Protein AF-A0A3L7XJ18-F1 (afdb_monomer_lite)

Foldseek 3Di:
DDPVVVPDDDAWEKAAEFEAEPVRFTKWFDWPPDAFIHGQIDTADDVGDNQRRHQVSCCQAWNDRFGFAAWQEWEWEAQDDPRHTHIYTYGYRDYCYPVNVVRTDGPVNTTVDMDGHHLVVNLVRHDVQRSLGVVSSSVQPPPRDHFYYYSSATDLDQPRPDCDPVNVVVQVVLQDDDQDVVVSVVVVLVVLVVPPVQQQWKKKWFAALVRHIDIDIFGFDDADLQFTKTKDFLQAPRNNRCVNPQWIKIWGARPPPFRKIKMFTAGKDFDPVVVFQVVLVPDDQLVQLLVVLDPHHDDDPDPVRSVVSSVVSCVVAPDPRHDHDDPRIGMMGGGGQKMWMWGDDSVRQIWIKMWGDDPPHIDIDTDTD

Radius of gyration: 28.59 Å; chains: 1; bounding box: 76×56×73 Å

Sequence (369 aa):
MNDSLARLPRKVVSGAMLLLDEAGRLLILKPTYKDGWEIPGGLAEAGESPWQAAHREVLEEIGLDREAGALLSVEWRPPMENVGDGVHFIFDGGLVTAAHAAAMRLQASEIAEARFLPPEEACALLPDRLAARVRPALAVRPHGPPVYLEAGHTRGGPGYVGSSEAEQAHLDALVTPHADPFAHFDAWYAEAAVVDPQAQAVNLATADARGRPSSRMVLVRNWSPAGFEIYSDTESRKGTDIAANPLGALCWHWKAPLQRQVRVEGRIERLPEALADAYWQARPRAQLIGRVTSHQSQPANSREALLRALAADEALYPGPNRPPRPARWGGYLVIPERFEFWVHDDDRFHRRLEYTQTGERWTTRVLQP

pLDDT: mean 90.68, std 10.47, range [39.16, 98.88]

Secondary structure (DSSP, 8-state):
--TTGGGSPP-EEEEEEEEEETT-PEEEEEESSSSS-B-SEEEPPTT--HHHHHHHHHHHHH-------SEEEEEEEEEETTTEEEEEEEEEEEEE-HHHHHH----TTTEEEEEEE-HHHHHHHS-HHHHHHHHHHHHTTTTSPPEEEETTEESSSTT-S---HHHHHHHHHHTSPPSSHHHHHHHHHHHHHHH-TTTTEEEEEEE-TT--EEEEEEEEEEEETTEEEEEEETTSHHHHHHHH--EEEEEEEE-TTT-EEEEEEEEEEEPPHHHHHHHHHHS-HHHHHHHHH--TTS--S-HHHHHHHHHHHHHHS-TT--PPPPTTEEEEEEEEEEEEEEE--TTS--EEEEEEEETTEEEEEE---

Structure (mmCIF, N/CA/C/O backbone):
data_AF-A0A3L7XJ18-F1
#
_entry.id   AF-A0A3L7XJ18-F1
#
loop_
_atom_site.group_PDB
_atom_site.id
_atom_site.type_symbol
_atom_site.label_atom_id
_atom_site.label_alt_id
_atom_site.label_comp_id
_atom_site.label_asym_id
_atom_site.label_entity_id
_atom_site.label_seq_id
_atom_site.pdbx_PDB_ins_code
_atom_site.Cartn_x
_atom_site.Cartn_y
_atom_site.Cartn_z
_atom_site.occupancy
_atom_site.B_iso_or_equiv
_atom_site.auth_seq_id
_atom_site.auth_comp_id
_atom_site.auth_asym_id
_atom_site.auth_atom_id
_atom_site.pdbx_PDB_model_num
ATOM 1 N N . MET A 1 1 ? 19.645 36.792 -22.218 1.00 51.28 1 MET A N 1
ATOM 2 C CA . MET A 1 1 ? 19.481 35.331 -22.052 1.00 51.28 1 MET A CA 1
ATOM 3 C C . MET A 1 1 ? 20.512 34.903 -21.014 1.00 51.28 1 MET A C 1
ATOM 5 O O . MET A 1 1 ? 21.660 35.294 -21.159 1.00 51.28 1 MET A O 1
ATOM 9 N N . ASN A 1 2 ? 20.085 34.297 -19.903 1.00 50.25 2 ASN A N 1
ATOM 10 C CA . ASN A 1 2 ? 20.867 34.206 -18.661 1.00 50.25 2 ASN A CA 1
ATOM 11 C C . ASN A 1 2 ? 22.158 33.376 -18.807 1.00 50.25 2 ASN A C 1
ATOM 13 O O . ASN A 1 2 ? 22.099 32.155 -18.928 1.00 50.25 2 ASN A O 1
ATOM 17 N N . ASP A 1 3 ? 23.311 34.038 -18.683 1.00 59.09 3 ASP A N 1
ATOM 18 C CA . ASP A 1 3 ? 24.666 33.454 -18.649 1.00 59.09 3 ASP A CA 1
ATOM 19 C C . ASP A 1 3 ? 24.858 32.435 -17.492 1.00 59.09 3 ASP A C 1
ATOM 21 O O . ASP A 1 3 ? 25.793 31.637 -17.468 1.00 59.09 3 ASP A O 1
ATOM 25 N N . SER A 1 4 ? 23.918 32.400 -16.536 1.00 69.44 4 SER A N 1
ATOM 26 C CA . SER A 1 4 ? 23.882 31.443 -15.424 1.00 69.44 4 SER A CA 1
ATOM 27 C C . SER A 1 4 ? 23.485 30.017 -15.826 1.00 69.44 4 SER A C 1
ATOM 29 O O . SER A 1 4 ? 23.917 29.074 -15.167 1.00 69.44 4 SER A O 1
ATOM 31 N N . LEU A 1 5 ? 22.721 29.824 -16.911 1.00 71.31 5 LEU A N 1
ATOM 32 C CA . LEU A 1 5 ? 22.304 28.485 -17.363 1.00 71.31 5 LEU A CA 1
ATOM 33 C C . LEU A 1 5 ? 23.447 27.705 -18.025 1.00 71.31 5 LEU A C 1
ATOM 35 O O . LEU A 1 5 ? 23.476 26.479 -17.959 1.00 71.31 5 LEU A O 1
ATOM 39 N N . ALA A 1 6 ? 24.417 28.403 -18.622 1.00 72.06 6 ALA A N 1
ATOM 40 C CA . ALA A 1 6 ? 25.590 27.781 -19.235 1.00 72.06 6 ALA A CA 1
ATOM 41 C C . ALA A 1 6 ? 26.527 27.122 -18.205 1.00 72.06 6 ALA A C 1
ATOM 43 O O . ALA A 1 6 ? 27.306 26.245 -18.565 1.00 72.06 6 ALA A O 1
ATOM 44 N N . ARG A 1 7 ? 26.433 27.523 -16.928 1.00 78.19 7 ARG A N 1
ATOM 45 C CA . ARG A 1 7 ? 27.255 27.008 -15.821 1.00 78.19 7 ARG A CA 1
ATOM 46 C C . ARG A 1 7 ? 26.623 25.832 -15.080 1.00 78.19 7 ARG A C 1
ATOM 48 O O . ARG A 1 7 ? 27.248 25.289 -14.172 1.00 78.19 7 ARG A O 1
ATOM 55 N N . LEU A 1 8 ? 25.389 25.458 -15.421 1.00 81.75 8 LEU A N 1
ATOM 56 C CA . LEU A 1 8 ? 24.738 24.317 -14.791 1.00 81.75 8 LEU A CA 1
ATOM 57 C C . LEU A 1 8 ? 25.415 23.010 -15.226 1.00 81.75 8 LEU A C 1
ATOM 59 O O . LEU A 1 8 ? 25.778 22.867 -16.398 1.00 81.75 8 LEU A O 1
ATOM 63 N N . PRO A 1 9 ? 25.577 22.043 -14.307 1.00 78.75 9 PRO A N 1
ATOM 64 C CA . PRO A 1 9 ? 26.171 20.758 -14.637 1.00 78.75 9 PRO A CA 1
ATOM 65 C C . PRO A 1 9 ? 25.305 20.032 -15.670 1.00 78.75 9 PRO A C 1
ATOM 67 O O . PRO A 1 9 ? 24.122 19.782 -15.440 1.00 78.75 9 PRO A O 1
ATOM 70 N N . ARG A 1 10 ? 25.907 19.673 -16.806 1.00 85.62 10 ARG A N 1
ATOM 71 C CA . ARG A 1 10 ? 25.281 18.822 -17.823 1.00 85.62 10 ARG A CA 1
ATOM 72 C C . ARG A 1 10 ? 25.626 17.368 -17.541 1.00 85.62 10 ARG A C 1
ATOM 74 O O . ARG A 1 10 ? 26.754 17.073 -17.155 1.00 85.62 10 ARG A O 1
ATOM 81 N N . LYS A 1 11 ? 24.650 16.484 -17.723 1.00 90.31 11 LYS A N 1
ATOM 82 C CA . LYS A 1 11 ? 24.806 15.038 -17.557 1.00 90.31 11 LYS A CA 1
ATOM 83 C C . LYS A 1 11 ? 24.707 14.372 -18.914 1.00 90.31 11 LYS A C 1
ATOM 85 O O . LYS A 1 11 ? 23.898 14.796 -19.738 1.00 90.31 11 LYS A O 1
ATOM 90 N N . VAL A 1 12 ? 25.504 13.332 -19.125 1.00 92.44 12 VAL A N 1
ATOM 91 C CA . VAL A 1 12 ? 25.297 12.428 -20.257 1.00 92.44 12 VAL A CA 1
ATOM 92 C C . VAL A 1 12 ? 23.993 11.677 -20.016 1.00 92.44 12 VAL A C 1
ATOM 94 O O . VAL A 1 12 ? 23.779 11.164 -18.921 1.00 92.44 12 VAL A O 1
ATOM 97 N N . VAL A 1 13 ? 23.115 11.618 -21.010 1.00 95.94 13 VAL A N 1
ATOM 98 C CA . VAL A 1 13 ? 21.838 10.905 -20.907 1.00 95.94 13 VAL A CA 1
ATOM 99 C C . VAL A 1 13 ? 21.797 9.807 -21.957 1.00 95.94 13 VAL A C 1
ATOM 101 O O . VAL A 1 13 ? 22.310 9.998 -23.054 1.00 95.94 13 VAL A O 1
ATOM 104 N N . SER A 1 14 ? 21.229 8.649 -21.624 1.00 97.25 14 SER A N 1
ATOM 105 C CA . SER A 1 14 ? 21.045 7.551 -22.580 1.00 97.25 14 SER A CA 1
ATOM 106 C C . SER A 1 14 ? 19.684 6.889 -22.419 1.00 97.25 14 SER A C 1
ATOM 108 O O . SER A 1 14 ? 19.124 6.880 -21.319 1.00 97.25 14 SER A O 1
ATOM 110 N N . GLY A 1 15 ? 19.198 6.279 -23.494 1.00 98.19 15 GLY A N 1
ATOM 111 C CA . GLY A 1 15 ? 17.981 5.478 -23.515 1.00 98.19 15 GLY A CA 1
ATOM 112 C C . GLY A 1 15 ? 18.220 4.135 -24.188 1.00 98.19 15 GLY A C 1
ATOM 113 O O . GLY A 1 15 ? 18.873 4.075 -25.222 1.00 98.19 15 GLY A O 1
ATOM 114 N N . ALA A 1 16 ? 17.697 3.065 -23.598 1.00 98.44 16 ALA A N 1
ATOM 115 C CA . ALA A 1 16 ? 17.779 1.717 -24.148 1.00 98.44 16 ALA A CA 1
ATOM 116 C C . ALA A 1 16 ? 16.482 0.938 -23.920 1.00 98.44 16 ALA A C 1
ATOM 118 O O . ALA A 1 16 ? 15.675 1.312 -23.062 1.00 98.44 16 ALA A O 1
ATOM 119 N N . MET A 1 17 ? 16.292 -0.159 -24.654 1.00 98.44 17 MET A N 1
ATOM 120 C CA . MET A 1 17 ? 15.117 -1.021 -24.522 1.00 98.44 17 MET A CA 1
ATOM 121 C C . MET A 1 17 ? 15.474 -2.470 -24.202 1.00 98.44 17 MET A C 1
ATOM 123 O O . MET A 1 17 ? 16.381 -3.053 -24.791 1.00 98.44 17 MET A O 1
ATOM 127 N N . LEU A 1 18 ? 14.687 -3.091 -23.319 1.00 98.44 18 LEU A N 1
ATOM 128 C CA . LEU A 1 18 ? 14.674 -4.548 -23.178 1.00 98.44 18 LEU A CA 1
ATOM 129 C C . LEU A 1 18 ? 13.639 -5.141 -24.130 1.00 98.44 18 LEU A C 1
ATOM 131 O O . LEU A 1 18 ? 12.432 -4.995 -23.927 1.00 98.44 18 LEU A O 1
ATOM 135 N N . LEU A 1 19 ? 14.130 -5.831 -25.153 1.00 98.06 19 LEU A N 1
ATOM 136 C CA . LEU A 1 19 ? 13.336 -6.540 -26.149 1.00 98.06 19 LEU A CA 1
ATOM 137 C C . LEU A 1 19 ? 13.443 -8.039 -25.877 1.00 98.06 19 LEU A C 1
ATOM 139 O O . LEU A 1 19 ? 14.545 -8.587 -25.841 1.00 98.06 19 LEU A O 1
ATOM 143 N N . LEU A 1 20 ? 12.304 -8.692 -25.654 1.00 97.62 20 LEU A N 1
ATOM 144 C CA . LEU A 1 20 ? 12.252 -10.125 -25.372 1.00 97.62 20 LEU A CA 1
ATOM 145 C C . LEU A 1 20 ? 11.491 -10.844 -26.474 1.00 97.62 20 LEU A C 1
ATOM 147 O O . LEU A 1 20 ? 10.507 -10.309 -26.975 1.00 97.62 20 LEU A O 1
ATOM 151 N N . ASP A 1 21 ? 11.913 -12.047 -26.840 1.00 97.44 21 ASP A N 1
ATOM 152 C CA . ASP A 1 21 ? 11.141 -12.882 -27.759 1.00 97.44 21 ASP A CA 1
ATOM 153 C C . ASP A 1 21 ? 10.023 -13.671 -27.054 1.00 97.44 21 ASP A C 1
ATOM 155 O O . ASP A 1 21 ? 9.832 -13.594 -25.838 1.00 97.44 21 ASP A O 1
ATOM 159 N N . GLU A 1 22 ? 9.278 -14.460 -27.829 1.00 95.62 22 GLU A N 1
ATOM 160 C CA . GLU A 1 22 ? 8.179 -15.317 -27.350 1.00 95.62 22 GLU A CA 1
ATOM 161 C C . GLU A 1 22 ? 8.617 -16.392 -26.345 1.00 95.62 22 GLU A C 1
ATOM 163 O O . GLU A 1 22 ? 7.785 -16.900 -25.595 1.00 95.62 22 GLU A O 1
ATOM 168 N N . ALA A 1 23 ? 9.914 -16.704 -26.277 1.00 96.12 23 ALA A N 1
ATOM 169 C CA . ALA A 1 23 ? 10.490 -17.616 -25.294 1.00 96.12 23 ALA A CA 1
ATOM 170 C C . ALA A 1 23 ? 11.037 -16.889 -24.048 1.00 96.12 23 ALA A C 1
ATOM 172 O O . ALA A 1 23 ? 11.628 -17.530 -23.179 1.00 96.12 23 ALA A O 1
ATOM 173 N N . GLY A 1 24 ? 10.861 -15.567 -23.945 1.00 95.44 24 GLY A N 1
ATOM 174 C CA . GLY A 1 24 ? 11.379 -14.764 -22.837 1.00 95.44 24 GLY A CA 1
ATOM 175 C C . GLY A 1 24 ? 12.898 -14.568 -22.875 1.00 95.44 24 GLY A C 1
ATOM 176 O O . GLY A 1 24 ? 13.502 -14.255 -21.848 1.00 95.44 24 GLY A O 1
ATOM 177 N N . ARG A 1 25 ? 13.533 -14.759 -24.034 1.00 98.38 25 ARG A N 1
ATOM 178 C CA . ARG A 1 25 ? 14.967 -14.520 -24.222 1.00 98.38 25 ARG A CA 1
ATOM 179 C C . ARG A 1 25 ? 15.208 -13.043 -24.514 1.00 98.38 25 ARG A C 1
ATOM 181 O O . ARG A 1 25 ? 14.482 -12.455 -25.309 1.00 98.38 25 ARG A O 1
ATOM 188 N N . LEU A 1 26 ? 16.221 -12.454 -23.885 1.00 98.50 26 LEU A N 1
ATOM 189 C CA . LEU A 1 26 ? 16.622 -11.061 -24.070 1.00 98.50 26 LEU A CA 1
ATOM 190 C C . LEU A 1 26 ? 17.441 -10.905 -25.356 1.00 98.50 26 LEU A C 1
ATOM 192 O O . LEU A 1 26 ? 18.372 -11.677 -25.598 1.00 98.50 26 LEU A O 1
ATOM 196 N N . LEU A 1 27 ? 17.111 -9.882 -26.143 1.00 98.56 27 LEU A N 1
ATOM 197 C CA . LEU A 1 27 ? 17.921 -9.427 -27.264 1.00 98.56 27 LEU A CA 1
ATOM 198 C C . LEU A 1 27 ? 19.169 -8.689 -26.765 1.00 98.56 27 LEU A C 1
ATOM 200 O O . LEU A 1 27 ? 19.058 -7.683 -26.064 1.00 98.56 27 LEU A O 1
ATOM 204 N N . ILE A 1 28 ? 20.338 -9.157 -27.188 1.00 98.50 28 ILE A N 1
ATOM 205 C CA . ILE A 1 28 ? 21.613 -8.454 -27.042 1.00 98.50 28 ILE A CA 1
ATOM 206 C C . ILE A 1 28 ? 22.293 -8.288 -28.402 1.00 98.50 28 ILE A C 1
ATOM 208 O O . ILE A 1 28 ? 22.147 -9.132 -29.293 1.00 98.50 28 ILE A O 1
ATOM 212 N N . LEU A 1 29 ? 23.045 -7.203 -28.548 1.00 98.25 29 LEU A N 1
ATOM 213 C CA . LEU A 1 29 ? 23.746 -6.813 -29.766 1.00 98.25 29 LEU A CA 1
ATOM 214 C C . LEU A 1 29 ? 25.257 -6.846 -29.548 1.00 98.25 29 LEU A C 1
ATOM 216 O O . LEU A 1 29 ? 25.739 -6.568 -28.451 1.00 98.25 29 LEU A O 1
ATOM 220 N N . LYS A 1 30 ? 26.011 -7.180 -30.593 1.00 97.38 30 LYS A N 1
ATOM 221 C CA . LYS A 1 30 ? 27.471 -7.106 -30.603 1.00 97.38 30 LYS A CA 1
ATOM 222 C C . LYS A 1 30 ? 27.914 -5.929 -31.472 1.00 97.38 30 LYS A C 1
ATOM 224 O O . LYS A 1 30 ? 27.833 -6.047 -32.699 1.00 97.38 30 LYS A O 1
ATOM 229 N N . PRO A 1 31 ? 28.394 -4.830 -30.874 1.00 94.94 31 PRO A N 1
ATOM 230 C CA . PRO A 1 31 ? 28.906 -3.694 -31.625 1.00 94.94 31 PRO A CA 1
ATOM 231 C C . PRO A 1 31 ? 30.157 -4.050 -32.439 1.00 94.94 31 PRO A C 1
ATOM 233 O O . PRO A 1 31 ? 30.916 -4.954 -32.085 1.00 94.94 31 PRO A O 1
ATOM 236 N N . THR A 1 32 ? 30.404 -3.317 -33.521 1.00 93.25 32 THR A N 1
ATOM 237 C CA . THR A 1 32 ? 31.587 -3.474 -34.387 1.00 93.25 32 THR A CA 1
ATOM 238 C C . THR A 1 32 ? 32.819 -2.739 -33.857 1.00 93.25 32 THR A C 1
ATOM 240 O O . THR A 1 32 ? 33.942 -3.074 -34.230 1.00 93.25 32 THR A O 1
ATOM 243 N N . TYR A 1 33 ? 32.624 -1.734 -33.001 1.00 86.06 33 TYR A N 1
ATOM 244 C CA . TYR A 1 33 ? 33.647 -0.753 -32.622 1.00 86.06 33 TYR A CA 1
ATOM 245 C C . TYR A 1 33 ? 34.216 -0.935 -31.208 1.00 86.06 33 TYR A C 1
ATOM 247 O O . TYR A 1 33 ? 35.139 -0.215 -30.823 1.00 86.06 33 TYR A O 1
ATOM 255 N N . LYS A 1 34 ? 33.679 -1.867 -30.417 1.00 85.25 34 LYS A N 1
ATOM 256 C CA . LYS A 1 34 ? 34.197 -2.188 -29.083 1.00 85.25 34 LYS A CA 1
ATOM 257 C C . LYS A 1 34 ? 34.019 -3.658 -28.749 1.00 85.25 34 LYS A C 1
ATOM 259 O O . LYS A 1 34 ? 33.142 -4.330 -29.283 1.00 85.25 34 LYS A O 1
ATOM 264 N N . ASP A 1 35 ? 34.833 -4.121 -27.811 1.00 81.81 35 ASP A N 1
ATOM 265 C CA . ASP A 1 35 ? 34.663 -5.436 -27.215 1.00 81.81 35 ASP A CA 1
ATOM 266 C C . ASP A 1 35 ? 33.497 -5.422 -26.216 1.00 81.81 35 ASP A C 1
ATOM 268 O O . ASP A 1 35 ? 33.351 -4.495 -25.415 1.00 81.81 35 ASP A O 1
ATOM 272 N N . GLY A 1 36 ? 32.675 -6.471 -26.254 1.00 89.50 36 GLY A N 1
ATOM 273 C CA . GLY A 1 36 ? 31.526 -6.656 -25.366 1.00 89.50 36 GLY A CA 1
ATOM 274 C C . GLY A 1 36 ? 30.189 -6.722 -26.101 1.00 89.50 36 GLY A C 1
ATOM 275 O O . GLY A 1 36 ? 30.118 -6.557 -27.317 1.00 89.50 36 GLY A O 1
ATOM 276 N N . TRP A 1 37 ? 29.135 -7.012 -25.343 1.00 97.44 37 TRP A N 1
ATOM 277 C CA . TRP A 1 37 ? 27.752 -7.022 -25.818 1.00 97.44 37 TRP A CA 1
ATOM 278 C C . TRP A 1 37 ? 26.963 -5.862 -25.215 1.00 97.44 37 TRP A C 1
ATOM 280 O O . TRP A 1 37 ? 27.292 -5.365 -24.139 1.00 97.44 37 TRP A O 1
ATOM 290 N N . GLU A 1 38 ? 25.891 -5.462 -25.883 1.00 97.19 38 GLU A N 1
ATOM 291 C CA . GLU A 1 38 ? 24.986 -4.402 -25.449 1.00 97.19 38 GLU A CA 1
ATOM 292 C C . GLU A 1 38 ? 23.526 -4.824 -25.553 1.00 97.19 38 GLU A C 1
ATOM 294 O O . GLU A 1 38 ? 23.199 -5.881 -26.089 1.00 97.19 38 GLU A O 1
ATOM 299 N N . ILE A 1 39 ? 22.646 -3.985 -25.020 1.00 98.19 39 ILE A N 1
ATOM 300 C CA . ILE A 1 39 ? 21.221 -4.002 -25.350 1.00 98.19 39 ILE A CA 1
ATOM 301 C C . ILE A 1 39 ? 20.947 -2.874 -26.351 1.00 98.19 39 ILE A C 1
ATOM 303 O O . ILE A 1 39 ? 21.689 -1.892 -26.318 1.00 98.19 39 ILE A O 1
ATOM 307 N N . PRO A 1 40 ? 19.895 -2.974 -27.180 1.00 98.06 40 PRO A N 1
ATOM 308 C CA . PRO A 1 40 ? 19.559 -1.915 -28.124 1.00 98.06 40 PRO A CA 1
ATOM 309 C C . PRO A 1 40 ? 19.341 -0.563 -27.432 1.00 98.06 40 PRO A C 1
ATOM 311 O O . PRO A 1 40 ? 18.534 -0.474 -26.492 1.00 98.06 40 PRO A O 1
ATOM 314 N N . GLY A 1 41 ? 20.057 0.474 -27.865 1.00 97.25 41 GLY A N 1
ATOM 315 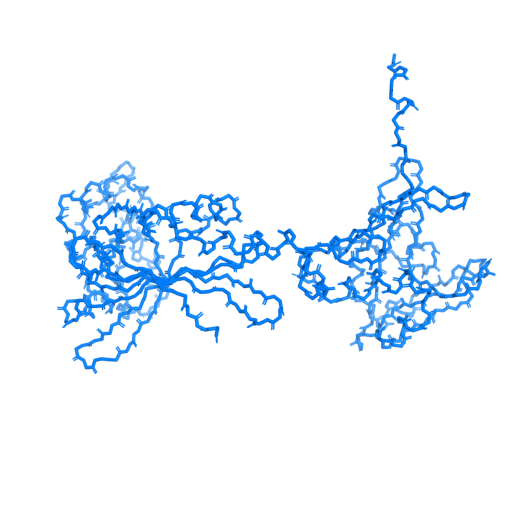C CA . GLY A 1 41 ? 20.037 1.785 -27.219 1.00 97.25 41 GLY A CA 1
ATOM 316 C C . GLY A 1 41 ? 21.356 2.552 -27.256 1.00 97.25 41 GLY A C 1
ATOM 317 O O . GLY A 1 41 ? 22.428 1.999 -27.462 1.00 97.25 41 GLY A O 1
ATOM 318 N N . GLY A 1 42 ? 21.283 3.839 -26.921 1.00 95.62 42 GLY A N 1
ATOM 319 C CA . GLY A 1 42 ? 22.411 4.751 -27.073 1.00 95.62 42 GLY A CA 1
ATOM 320 C C . GLY A 1 42 ? 22.237 6.087 -26.358 1.00 95.62 42 GLY A C 1
ATOM 321 O O . GLY A 1 42 ? 21.343 6.281 -25.523 1.00 95.62 42 GLY A O 1
ATOM 322 N N . LEU A 1 43 ? 23.179 6.996 -26.613 1.00 95.69 43 LEU A N 1
ATOM 323 C CA . LEU A 1 43 ? 23.204 8.322 -25.997 1.00 95.69 43 LEU A CA 1
ATOM 324 C C . LEU A 1 43 ? 22.134 9.221 -26.618 1.00 95.69 43 LEU A C 1
ATOM 326 O O . LEU A 1 43 ? 21.910 9.193 -27.821 1.00 95.69 43 LEU A O 1
ATOM 330 N N . ALA A 1 44 ? 21.515 10.057 -25.788 1.00 96.75 44 ALA A N 1
ATOM 331 C CA . ALA A 1 44 ? 20.599 11.075 -26.270 1.00 96.75 44 ALA A CA 1
ATOM 332 C C . ALA A 1 44 ? 21.367 12.220 -26.943 1.00 96.75 44 ALA A C 1
ATOM 334 O O . ALA A 1 44 ? 22.351 12.738 -26.398 1.00 96.75 44 ALA A O 1
ATOM 335 N N . GLU A 1 45 ? 20.883 12.642 -28.106 1.00 95.50 45 GLU A N 1
ATOM 336 C CA . GLU A 1 45 ? 21.386 13.803 -28.827 1.00 95.50 45 GLU A CA 1
ATOM 337 C C . GLU A 1 45 ? 20.929 15.135 -28.201 1.00 95.50 45 GLU A C 1
ATOM 339 O O . GLU A 1 45 ? 20.127 15.208 -27.264 1.00 95.50 45 GLU A O 1
ATOM 344 N N . ALA A 1 46 ? 21.457 16.248 -28.714 1.00 92.00 46 ALA A N 1
ATOM 345 C CA . ALA A 1 46 ? 21.110 17.573 -28.218 1.00 92.00 46 ALA A CA 1
ATOM 346 C C . ALA A 1 46 ? 19.616 17.885 -28.436 1.00 92.00 46 ALA A C 1
ATOM 348 O O . ALA A 1 46 ? 19.157 18.034 -29.564 1.00 92.00 46 ALA A O 1
ATOM 349 N N . GLY A 1 47 ? 18.875 18.058 -27.337 1.00 92.31 47 GLY A N 1
ATOM 350 C CA . GLY A 1 47 ? 17.430 18.314 -27.370 1.00 92.31 47 GLY A CA 1
ATOM 351 C C . GLY A 1 47 ? 16.576 17.047 -27.449 1.00 92.31 47 GLY A C 1
ATOM 352 O O . GLY A 1 47 ? 15.351 17.153 -27.448 1.00 92.31 47 GLY A O 1
ATOM 353 N N . GLU A 1 48 ? 17.204 15.873 -27.468 1.00 96.44 48 GLU A N 1
ATOM 354 C CA . GLU A 1 48 ? 16.534 14.580 -27.472 1.00 96.44 48 GLU A CA 1
ATOM 355 C C . GLU A 1 48 ? 16.278 14.091 -26.037 1.00 96.44 48 GLU A C 1
ATOM 357 O O . GLU A 1 48 ? 17.127 14.204 -25.148 1.00 96.44 48 GLU A O 1
ATOM 362 N N . SER A 1 49 ? 15.088 13.546 -25.783 1.00 97.50 49 SER A N 1
ATOM 363 C CA . SER A 1 49 ? 14.796 12.858 -24.522 1.00 97.50 49 SER A CA 1
ATOM 364 C C . SER A 1 49 ? 15.359 11.428 -24.530 1.00 97.50 49 SER A C 1
ATOM 366 O O . SER A 1 49 ? 15.449 10.811 -25.588 1.00 97.50 49 SER A O 1
ATOM 368 N N . PRO A 1 50 ? 15.652 10.820 -23.366 1.00 97.75 50 PRO A N 1
ATOM 369 C CA . PRO A 1 50 ? 16.083 9.419 -23.310 1.00 97.75 50 PRO A CA 1
ATOM 370 C C . PRO A 1 50 ? 15.057 8.445 -23.908 1.00 97.75 50 PRO A C 1
ATOM 372 O O . PRO A 1 50 ? 15.428 7.392 -24.409 1.00 97.75 50 PRO A O 1
ATOM 375 N N . TRP A 1 51 ? 13.767 8.782 -23.865 1.00 97.94 51 TRP A N 1
ATOM 376 C CA . TRP A 1 51 ? 12.721 7.971 -24.487 1.00 97.94 51 TRP A CA 1
ATOM 377 C C . TRP A 1 51 ? 12.827 7.988 -26.020 1.00 97.94 51 TRP A C 1
ATOM 379 O O . TRP A 1 51 ? 12.749 6.938 -26.650 1.00 97.94 51 TRP A O 1
ATOM 389 N N . GLN A 1 52 ? 13.068 9.168 -26.607 1.00 98.06 52 GLN A N 1
ATOM 390 C CA . GLN A 1 52 ? 13.284 9.323 -28.051 1.00 98.06 52 GLN A CA 1
ATOM 391 C C . GLN A 1 52 ? 14.579 8.644 -28.496 1.00 98.06 52 GLN A C 1
ATOM 393 O O . GLN A 1 52 ? 14.556 7.908 -29.474 1.00 98.06 52 GLN A O 1
ATOM 398 N N . ALA A 1 53 ? 15.658 8.805 -27.723 1.00 98.19 53 ALA A N 1
ATOM 399 C CA . ALA A 1 53 ? 16.928 8.137 -27.989 1.00 98.19 53 ALA A CA 1
ATOM 400 C C . ALA A 1 53 ? 16.756 6.613 -28.032 1.00 98.19 53 ALA A C 1
ATOM 402 O O . ALA A 1 53 ? 17.194 5.970 -28.975 1.00 98.19 53 ALA A O 1
ATOM 403 N N . ALA A 1 54 ? 16.039 6.027 -27.064 1.00 98.25 54 ALA A N 1
ATOM 404 C CA . ALA A 1 54 ? 15.781 4.587 -27.058 1.00 98.25 54 ALA A CA 1
ATOM 405 C C . ALA A 1 54 ? 15.047 4.114 -28.329 1.00 98.25 54 ALA A C 1
ATOM 407 O O . ALA A 1 54 ? 15.377 3.060 -28.863 1.00 98.25 54 ALA A O 1
ATOM 408 N N . HIS A 1 55 ? 14.055 4.874 -28.810 1.00 98.19 55 HIS A N 1
ATOM 409 C CA . HIS A 1 55 ? 13.321 4.563 -30.046 1.00 98.19 55 HIS A CA 1
ATOM 410 C C . HIS A 1 55 ? 14.197 4.693 -31.291 1.00 98.19 55 HIS A C 1
ATOM 412 O O . HIS A 1 55 ? 14.235 3.759 -32.093 1.00 98.19 55 HIS A O 1
ATOM 418 N N . ARG A 1 56 ? 14.918 5.813 -31.428 1.00 98.06 56 ARG A N 1
ATOM 419 C CA . ARG A 1 56 ? 15.826 6.071 -32.551 1.00 98.06 56 ARG A CA 1
ATOM 420 C C . ARG A 1 56 ? 16.868 4.964 -32.677 1.00 98.06 56 ARG A C 1
ATOM 422 O O . ARG A 1 56 ? 16.995 4.383 -33.744 1.00 98.06 56 ARG A O 1
ATOM 429 N N . GLU A 1 57 ? 17.536 4.627 -31.581 1.00 98.06 57 GLU A N 1
ATOM 430 C CA . GLU A 1 57 ? 18.610 3.628 -31.560 1.00 98.06 57 GLU A CA 1
ATOM 431 C C . GLU A 1 57 ? 18.084 2.230 -31.918 1.00 98.06 57 GLU A C 1
ATOM 433 O O . GLU A 1 57 ? 18.660 1.543 -32.751 1.00 98.06 57 GLU A O 1
ATOM 438 N N . VAL A 1 58 ? 16.917 1.820 -31.402 1.00 97.94 58 VAL A N 1
ATOM 439 C CA . VAL A 1 58 ? 16.294 0.539 -31.797 1.00 97.94 58 VAL A CA 1
ATOM 440 C C . VAL A 1 58 ? 15.951 0.508 -33.293 1.00 97.94 58 VAL A C 1
ATOM 442 O O . VAL A 1 58 ? 16.101 -0.528 -33.951 1.00 97.94 58 VAL A O 1
ATOM 445 N N . LEU A 1 59 ? 15.492 1.626 -33.852 1.00 97.56 59 LEU A N 1
ATOM 446 C CA . LEU A 1 59 ? 15.215 1.717 -35.281 1.00 97.56 59 LEU A CA 1
ATOM 447 C C . LEU A 1 59 ? 16.506 1.671 -36.112 1.00 97.56 59 LEU A C 1
ATOM 449 O O . LEU A 1 59 ? 16.546 0.962 -37.115 1.00 97.56 59 LEU A O 1
ATOM 453 N N . GLU A 1 60 ? 17.543 2.395 -35.700 1.00 97.06 60 GLU A N 1
ATOM 454 C CA . GLU A 1 60 ? 18.831 2.477 -36.393 1.00 97.06 60 GLU A CA 1
ATOM 455 C C . GLU A 1 60 ? 19.582 1.142 -36.327 1.00 97.06 60 GLU A C 1
ATOM 457 O O . GLU A 1 60 ? 19.870 0.550 -37.366 1.00 97.06 60 GLU A O 1
ATOM 462 N N . GLU A 1 61 ? 19.789 0.593 -35.130 1.00 97.31 61 GLU A N 1
ATOM 463 C CA . GLU A 1 61 ? 20.633 -0.581 -34.900 1.00 97.31 61 GLU A CA 1
ATOM 464 C C . GLU A 1 61 ? 20.050 -1.875 -35.482 1.00 97.31 61 GLU A C 1
ATOM 466 O O . GLU A 1 61 ? 20.794 -2.722 -35.993 1.00 97.31 61 GLU A O 1
ATOM 471 N N . ILE A 1 62 ? 18.726 -2.063 -35.380 1.00 97.00 62 ILE A N 1
ATOM 472 C CA . ILE A 1 62 ? 18.060 -3.334 -35.719 1.00 97.00 62 ILE A CA 1
ATOM 473 C C . ILE A 1 62 ? 16.865 -3.204 -36.671 1.00 97.00 62 ILE A C 1
ATOM 475 O O . ILE A 1 62 ? 16.227 -4.218 -36.986 1.00 97.00 62 ILE A O 1
ATOM 479 N N . GLY A 1 63 ? 16.551 -2.000 -37.154 1.00 96.50 63 GLY A N 1
ATOM 480 C CA . GLY A 1 63 ? 15.519 -1.781 -38.170 1.00 96.50 63 GLY A CA 1
ATOM 481 C C . GLY A 1 63 ? 14.084 -1.973 -37.677 1.00 96.50 63 GLY A C 1
ATOM 482 O O . GLY A 1 63 ? 13.185 -2.161 -38.499 1.00 96.50 63 GLY A O 1
ATOM 483 N N . LEU A 1 64 ? 13.848 -1.984 -36.360 1.00 95.69 64 LEU A N 1
ATOM 484 C CA . LEU A 1 64 ? 12.506 -2.119 -35.793 1.00 95.69 64 LEU A CA 1
ATOM 485 C C . LEU A 1 64 ? 11.961 -0.760 -35.364 1.00 95.69 64 LEU A C 1
ATOM 487 O O . LEU A 1 64 ? 12.459 -0.152 -34.427 1.00 95.69 64 LEU A O 1
ATOM 491 N N . ASP A 1 65 ? 10.867 -0.334 -35.989 1.00 95.62 65 ASP A N 1
ATOM 492 C CA . ASP A 1 65 ? 10.126 0.844 -35.546 1.00 95.62 65 ASP A CA 1
ATOM 493 C C . ASP A 1 65 ? 9.295 0.499 -34.298 1.00 95.62 65 ASP A C 1
ATOM 495 O O . ASP A 1 65 ? 8.218 -0.105 -34.378 1.00 95.62 65 ASP A O 1
ATOM 499 N N . ARG A 1 66 ? 9.864 0.778 -33.120 1.00 93.19 66 ARG A N 1
ATOM 500 C CA . ARG A 1 66 ? 9.303 0.406 -31.817 1.00 93.19 66 ARG A CA 1
ATOM 501 C C . ARG A 1 66 ? 9.415 1.553 -30.826 1.00 93.19 66 ARG A C 1
ATOM 503 O O . ARG A 1 66 ? 10.499 1.845 -30.340 1.00 93.19 66 ARG A O 1
ATOM 510 N N . GLU A 1 67 ? 8.280 2.123 -30.447 1.00 93.88 67 GLU A N 1
ATOM 511 C CA . GLU A 1 67 ? 8.230 3.076 -29.340 1.00 93.88 67 GLU A CA 1
ATOM 512 C C . GLU A 1 67 ? 8.607 2.417 -28.003 1.00 93.88 67 GLU A C 1
ATOM 514 O O . GLU A 1 67 ? 8.237 1.269 -27.729 1.00 93.88 67 GLU A O 1
ATOM 519 N N . ALA A 1 68 ? 9.315 3.166 -27.154 1.00 94.25 68 ALA A N 1
ATOM 520 C CA . ALA A 1 68 ? 9.651 2.726 -25.806 1.00 94.25 68 ALA A CA 1
ATOM 521 C C . ALA A 1 68 ? 8.383 2.645 -24.942 1.00 94.25 68 ALA A C 1
ATOM 523 O O . ALA A 1 68 ? 7.589 3.583 -24.868 1.00 94.25 68 ALA A O 1
ATOM 524 N N . GLY A 1 69 ? 8.207 1.522 -24.253 1.00 94.31 69 GLY A N 1
ATOM 525 C CA . GLY A 1 69 ? 7.113 1.292 -23.318 1.00 94.31 69 GLY A CA 1
ATOM 526 C C . GLY A 1 69 ? 7.394 1.842 -21.919 1.00 94.31 69 GLY A C 1
ATOM 527 O O . GLY A 1 69 ? 7.961 2.921 -21.738 1.00 94.31 69 GLY A O 1
ATOM 528 N N . ALA A 1 70 ? 6.966 1.091 -20.901 1.00 94.56 70 ALA A N 1
ATOM 529 C CA . ALA A 1 70 ? 7.131 1.473 -19.502 1.00 94.56 70 ALA A CA 1
ATOM 530 C C . ALA A 1 70 ? 8.612 1.656 -19.129 1.00 94.56 70 ALA A C 1
ATOM 532 O O . ALA A 1 70 ? 9.475 0.899 -19.568 1.00 94.56 70 ALA A O 1
ATOM 533 N N . LEU A 1 71 ? 8.909 2.646 -18.286 1.00 97.19 71 LEU A N 1
ATOM 534 C CA . LEU A 1 71 ? 10.234 2.804 -17.691 1.00 97.19 71 LEU A CA 1
ATOM 535 C C . LEU A 1 71 ? 10.510 1.632 -16.740 1.00 97.19 71 LEU A C 1
ATOM 537 O O . LEU A 1 71 ? 9.683 1.339 -15.879 1.00 97.19 71 LEU A O 1
ATOM 541 N N . LEU A 1 72 ? 11.674 0.998 -16.875 1.00 96.38 72 LEU A N 1
ATOM 542 C CA . LEU A 1 72 ? 12.090 -0.140 -16.051 1.00 96.38 72 LEU A CA 1
ATOM 543 C C . LEU A 1 72 ? 13.178 0.242 -15.052 1.00 96.38 72 LEU A C 1
ATOM 545 O O . LEU A 1 72 ? 13.113 -0.166 -13.897 1.00 96.38 72 LEU A O 1
ATOM 549 N N . SER A 1 73 ? 14.161 1.048 -15.458 1.00 95.75 73 SER A N 1
ATOM 550 C CA . SER A 1 73 ? 15.194 1.524 -14.533 1.00 95.75 73 SER A CA 1
ATOM 551 C C . SER A 1 73 ? 15.745 2.893 -14.900 1.00 95.75 73 SER A C 1
ATOM 553 O O . SER A 1 73 ? 15.879 3.208 -16.085 1.00 95.75 73 SER A O 1
ATOM 555 N N . VAL A 1 74 ? 16.168 3.643 -13.883 1.00 97.06 74 VAL A N 1
ATOM 556 C CA . VAL A 1 74 ? 16.984 4.856 -14.016 1.00 97.06 74 VAL A CA 1
ATOM 557 C C . VAL A 1 74 ? 18.248 4.680 -13.192 1.00 97.06 74 VAL A C 1
ATOM 559 O O . VAL A 1 74 ? 18.168 4.435 -11.994 1.00 97.06 74 VAL A O 1
ATOM 562 N N . GLU A 1 75 ? 19.413 4.832 -13.810 1.00 95.25 75 GLU A N 1
ATOM 563 C CA . GLU A 1 75 ? 20.694 4.819 -13.105 1.00 95.25 75 GLU A CA 1
ATOM 564 C C . GLU A 1 75 ? 21.348 6.196 -13.148 1.00 95.25 75 GLU A C 1
ATOM 566 O O . GLU A 1 75 ? 21.592 6.717 -14.237 1.00 95.25 75 GLU A O 1
ATOM 571 N N . TRP A 1 76 ? 21.731 6.738 -11.990 1.00 94.88 76 TRP A N 1
ATOM 572 C CA . TRP A 1 76 ? 22.799 7.732 -11.943 1.00 94.88 76 TRP A CA 1
ATOM 573 C C . TRP A 1 76 ? 24.160 7.032 -11.898 1.00 94.88 76 TRP A C 1
ATOM 575 O O . TRP A 1 76 ? 24.446 6.225 -11.009 1.00 94.88 76 TRP A O 1
ATOM 585 N N . ARG A 1 77 ? 25.017 7.351 -12.867 1.00 89.19 77 ARG A N 1
ATOM 586 C CA . ARG A 1 77 ? 26.372 6.814 -12.982 1.00 89.19 77 ARG A CA 1
ATOM 587 C C . ARG A 1 77 ? 27.386 7.896 -12.602 1.00 89.19 77 ARG A C 1
ATOM 589 O O . ARG A 1 77 ? 27.348 8.968 -13.209 1.00 89.19 77 ARG A O 1
ATOM 596 N N . PRO A 1 78 ? 28.342 7.610 -11.699 1.00 85.94 78 PRO A N 1
ATOM 597 C CA . PRO A 1 78 ? 29.376 8.562 -11.313 1.00 85.94 78 PRO A CA 1
ATOM 598 C C . PRO A 1 78 ? 30.325 8.899 -12.477 1.00 85.94 78 PRO A C 1
ATOM 600 O O . PRO A 1 78 ? 30.360 8.181 -13.488 1.00 85.94 78 PRO A O 1
ATOM 603 N N . PRO A 1 79 ? 31.117 9.982 -12.349 1.00 86.00 79 PRO A N 1
ATOM 604 C CA . PRO A 1 79 ? 32.024 10.416 -13.397 1.00 86.00 79 PRO A CA 1
ATOM 605 C C . PRO A 1 79 ? 33.005 9.322 -13.808 1.00 86.00 79 PRO A C 1
ATOM 607 O O . PRO A 1 79 ? 33.655 8.709 -12.965 1.00 86.00 79 PRO A O 1
ATOM 610 N N . MET A 1 80 ? 33.132 9.108 -15.116 1.00 74.44 80 MET A N 1
ATOM 611 C CA . MET A 1 80 ? 34.204 8.301 -15.693 1.00 74.44 80 MET A CA 1
ATOM 612 C C . MET A 1 80 ? 35.224 9.199 -16.375 1.00 74.44 80 MET A C 1
ATOM 614 O O . MET A 1 80 ? 34.879 10.264 -16.898 1.00 74.44 80 MET A O 1
ATOM 618 N N . GLU A 1 81 ? 36.466 8.727 -16.406 1.00 74.50 81 GLU A N 1
ATOM 619 C CA . GLU A 1 81 ? 37.540 9.348 -17.169 1.00 74.50 81 GLU A CA 1
ATOM 620 C C . GLU A 1 81 ? 37.078 9.567 -18.620 1.00 74.50 81 GLU A C 1
ATOM 622 O O . GLU A 1 81 ? 36.558 8.656 -19.262 1.00 74.50 81 GLU A O 1
ATOM 627 N N . ASN A 1 82 ? 37.190 10.806 -19.104 1.00 72.06 82 ASN A N 1
ATOM 628 C CA . ASN A 1 82 ? 36.819 11.248 -20.457 1.00 72.06 82 ASN A CA 1
ATOM 629 C C . ASN A 1 82 ? 35.324 11.197 -20.853 1.00 72.06 82 ASN A C 1
ATOM 631 O O . ASN A 1 82 ? 34.997 11.633 -21.952 1.00 72.06 82 ASN A O 1
ATOM 635 N N . VAL A 1 83 ? 34.409 10.736 -19.988 1.00 71.81 83 VAL A N 1
ATOM 636 C CA . VAL A 1 83 ? 32.959 10.642 -20.300 1.00 71.81 83 VAL A CA 1
ATOM 637 C C . VAL A 1 83 ? 32.087 11.450 -19.327 1.00 71.81 83 VAL A C 1
ATOM 639 O O . VAL A 1 83 ? 30.963 11.814 -19.659 1.00 71.81 83 VAL A O 1
ATOM 642 N N . GLY A 1 84 ? 32.586 11.770 -18.128 1.00 84.94 84 GLY A N 1
ATOM 643 C CA . GLY A 1 84 ? 31.797 12.462 -17.102 1.00 84.94 84 GLY A CA 1
ATOM 644 C C . GLY A 1 84 ? 30.719 11.566 -16.482 1.00 84.94 84 GLY A C 1
ATOM 645 O O . GLY A 1 84 ? 30.739 10.339 -16.654 1.00 84.94 84 GLY A O 1
ATOM 646 N N . ASP A 1 85 ? 29.821 12.155 -15.689 1.00 91.38 85 ASP A N 1
ATOM 647 C CA . ASP A 1 85 ? 28.699 11.448 -15.065 1.00 91.38 85 ASP A CA 1
ATOM 648 C C . ASP A 1 85 ? 27.454 11.446 -15.958 1.00 91.38 85 ASP A C 1
ATOM 650 O O . ASP A 1 85 ? 27.353 12.199 -16.932 1.00 91.38 85 ASP A O 1
ATOM 654 N N . GLY A 1 86 ? 26.509 10.554 -15.664 1.00 93.69 86 GLY A N 1
ATOM 655 C CA . GLY A 1 86 ? 25.348 10.385 -16.527 1.00 93.69 86 GLY A CA 1
ATOM 656 C C . GLY A 1 86 ? 24.119 9.811 -15.848 1.00 93.69 86 GLY A C 1
ATOM 657 O O . GLY A 1 86 ? 24.195 9.275 -14.747 1.00 93.69 86 GLY A O 1
ATOM 658 N N . VAL A 1 87 ? 22.984 9.945 -16.529 1.00 96.62 87 VAL A N 1
ATOM 659 C CA . VAL A 1 87 ? 21.699 9.368 -16.139 1.00 96.62 87 VAL A CA 1
ATOM 660 C C . VAL A 1 87 ? 21.208 8.477 -17.269 1.00 96.62 87 VAL A C 1
ATOM 662 O O . VAL A 1 87 ? 21.019 8.928 -18.396 1.00 96.62 87 VAL A O 1
ATOM 665 N N . HIS A 1 88 ? 21.015 7.202 -16.976 1.00 97.31 88 HIS A N 1
ATOM 666 C CA . HIS A 1 88 ? 20.750 6.194 -17.987 1.00 97.31 88 HIS A CA 1
ATOM 667 C C . HIS A 1 88 ? 19.396 5.532 -17.764 1.00 97.31 88 HIS A C 1
ATOM 669 O O . HIS A 1 88 ? 19.099 5.084 -16.657 1.00 97.31 88 HIS A O 1
ATOM 675 N N . PHE A 1 89 ? 18.599 5.441 -18.823 1.00 98.19 89 PHE A N 1
ATOM 676 C CA . PHE A 1 89 ? 17.228 4.948 -18.774 1.00 98.19 89 PHE A CA 1
ATOM 677 C C . PHE A 1 89 ? 17.112 3.627 -19.535 1.00 98.19 89 PHE A C 1
ATOM 679 O O . PHE A 1 89 ? 17.624 3.502 -20.649 1.00 98.19 89 PHE A O 1
ATOM 686 N N . ILE A 1 90 ? 16.420 2.654 -18.943 1.00 98.38 90 ILE A N 1
ATOM 687 C CA . ILE A 1 90 ? 15.986 1.435 -19.633 1.00 98.38 90 ILE A CA 1
ATOM 688 C C . ILE A 1 90 ? 14.464 1.414 -19.661 1.00 98.38 90 ILE A C 1
ATOM 690 O O . ILE A 1 90 ? 13.822 1.520 -18.614 1.00 98.38 90 ILE A O 1
ATOM 694 N N . PHE A 1 91 ? 13.907 1.223 -20.850 1.00 98.25 91 PHE A N 1
ATOM 695 C CA . PHE A 1 91 ? 12.481 1.067 -21.094 1.00 98.25 91 PHE A CA 1
ATOM 696 C C . PHE A 1 91 ? 12.142 -0.364 -21.508 1.00 98.25 91 PHE A C 1
ATOM 698 O O . PHE A 1 91 ? 12.982 -1.146 -21.957 1.00 98.25 91 PHE A O 1
ATOM 705 N N . ASP A 1 92 ? 10.874 -0.706 -21.365 1.00 97.50 92 ASP A N 1
ATOM 706 C CA . ASP A 1 92 ? 10.305 -1.923 -21.901 1.00 97.50 92 ASP A CA 1
ATOM 707 C C . ASP A 1 92 ? 10.113 -1.792 -23.425 1.00 97.50 92 ASP A C 1
ATOM 709 O O . ASP A 1 92 ? 9.291 -0.999 -23.872 1.00 97.50 92 ASP A O 1
ATOM 713 N N . GLY A 1 93 ? 10.835 -2.580 -24.230 1.00 96.38 93 GLY A N 1
ATOM 714 C CA . GLY A 1 93 ? 10.671 -2.624 -25.692 1.00 96.38 93 GLY A CA 1
ATOM 715 C C . GLY A 1 93 ? 9.573 -3.578 -26.183 1.00 96.38 93 GLY A C 1
ATOM 716 O O . GLY A 1 93 ? 9.318 -3.689 -27.382 1.00 96.38 93 GLY A O 1
ATOM 717 N N . GLY A 1 94 ? 8.906 -4.285 -25.273 1.00 94.62 94 GLY A N 1
ATOM 718 C CA . GLY A 1 94 ? 7.851 -5.243 -25.588 1.00 94.62 94 GLY A CA 1
ATOM 719 C C . GLY A 1 94 ? 8.348 -6.586 -26.141 1.00 94.62 94 GLY A C 1
ATOM 720 O O . GLY A 1 94 ? 9.477 -7.025 -25.899 1.00 94.62 94 GLY A O 1
ATOM 721 N N . LEU A 1 95 ? 7.434 -7.286 -26.814 1.00 95.81 95 LEU A N 1
ATOM 722 C CA . LEU A 1 95 ? 7.635 -8.628 -27.354 1.00 95.81 95 LEU A CA 1
ATOM 723 C C . LEU A 1 95 ? 8.079 -8.579 -28.827 1.00 95.81 95 LEU A C 1
ATOM 725 O O . LEU A 1 95 ? 7.391 -8.013 -29.683 1.00 95.81 95 LEU A O 1
ATOM 729 N N . VAL A 1 96 ? 9.187 -9.244 -29.146 1.00 96.62 96 VAL A N 1
ATOM 730 C CA . VAL A 1 96 ? 9.651 -9.499 -30.513 1.00 96.62 96 VAL A CA 1
ATOM 731 C C . VAL A 1 96 ? 9.080 -10.838 -30.973 1.00 96.62 96 VAL A C 1
ATOM 733 O O . VAL A 1 96 ? 9.574 -11.904 -30.619 1.00 96.62 96 VAL A O 1
ATOM 736 N N . THR A 1 97 ? 8.007 -10.787 -31.758 1.00 95.56 97 THR A N 1
ATOM 737 C CA . THR A 1 97 ? 7.409 -11.977 -32.372 1.00 95.56 97 THR A CA 1
ATOM 738 C C . THR A 1 97 ? 8.322 -12.534 -33.462 1.00 95.56 97 THR A C 1
ATOM 740 O O . THR A 1 97 ? 9.186 -11.823 -33.984 1.00 95.56 97 THR A O 1
ATOM 743 N N . ALA A 1 98 ? 8.079 -13.772 -33.897 1.00 92.94 98 ALA A N 1
ATOM 744 C CA . ALA A 1 98 ? 8.772 -14.336 -35.060 1.00 92.94 98 ALA A CA 1
ATOM 745 C C . ALA A 1 98 ? 8.703 -13.432 -36.313 1.00 92.94 98 ALA A C 1
ATOM 747 O O . ALA A 1 98 ? 9.674 -13.332 -37.064 1.00 92.94 98 ALA A O 1
ATOM 748 N N . ALA A 1 99 ? 7.584 -12.726 -36.518 1.00 93.00 99 ALA A N 1
ATOM 749 C CA . ALA A 1 99 ? 7.427 -11.781 -37.623 1.00 93.00 99 ALA A CA 1
ATOM 750 C C . ALA A 1 99 ? 8.324 -10.541 -37.463 1.00 93.00 99 ALA A C 1
ATOM 752 O O . ALA A 1 99 ? 8.967 -10.131 -38.428 1.00 93.00 99 ALA A O 1
ATOM 753 N N . HIS A 1 100 ? 8.416 -9.975 -36.252 1.00 94.75 100 HIS A N 1
ATOM 754 C CA . HIS A 1 100 ? 9.348 -8.879 -35.970 1.00 94.75 100 HIS A CA 1
ATOM 755 C C . HIS A 1 100 ? 10.800 -9.333 -36.172 1.00 94.75 100 HIS A C 1
ATOM 757 O O . HIS A 1 100 ? 11.554 -8.658 -36.865 1.00 94.75 100 HIS A O 1
ATOM 763 N N . ALA A 1 101 ? 11.176 -10.506 -35.650 1.00 92.25 101 ALA A N 1
ATOM 764 C CA . ALA A 1 101 ? 12.530 -11.043 -35.789 1.00 92.25 101 ALA A CA 1
ATOM 765 C C . ALA A 1 101 ? 12.936 -11.253 -37.260 1.00 92.25 101 ALA A C 1
ATOM 767 O O . ALA A 1 101 ? 14.061 -10.947 -37.642 1.00 92.25 101 ALA A O 1
ATOM 768 N N . ALA A 1 102 ? 12.012 -11.710 -38.113 1.00 92.25 102 ALA A N 1
ATOM 769 C CA . ALA A 1 102 ? 12.256 -11.840 -39.552 1.00 92.25 102 ALA A CA 1
ATOM 770 C C . ALA A 1 102 ? 12.385 -10.482 -40.277 1.00 92.25 102 ALA A C 1
ATOM 772 O O . ALA A 1 102 ? 13.043 -10.384 -41.320 1.00 92.25 102 ALA A O 1
ATOM 773 N N . ALA A 1 103 ? 11.756 -9.432 -39.742 1.00 92.88 103 ALA A N 1
ATOM 774 C CA . ALA A 1 103 ? 11.813 -8.075 -40.277 1.00 92.88 103 ALA A CA 1
ATOM 775 C C . ALA A 1 103 ? 13.050 -7.288 -39.813 1.00 92.88 103 ALA A C 1
ATOM 777 O O . ALA A 1 103 ? 13.429 -6.342 -40.498 1.00 92.88 103 ALA A O 1
ATOM 778 N N . MET A 1 104 ? 13.705 -7.698 -38.720 1.00 95.25 104 MET A N 1
ATOM 779 C CA . MET A 1 104 ? 14.917 -7.050 -38.206 1.00 95.25 104 MET A CA 1
ATOM 780 C C . MET A 1 104 ? 16.010 -6.946 -39.274 1.00 95.25 104 MET A C 1
ATOM 782 O O . MET A 1 104 ? 16.275 -7.892 -40.026 1.00 95.25 104 MET A O 1
ATOM 786 N N . ARG A 1 105 ? 16.672 -5.792 -39.333 1.00 96.25 105 ARG A N 1
ATOM 787 C CA . ARG A 1 105 ? 17.809 -5.518 -40.216 1.00 96.25 105 ARG A CA 1
ATOM 788 C C . ARG A 1 105 ? 18.895 -4.849 -39.395 1.00 96.25 105 ARG A C 1
ATOM 790 O O . ARG A 1 105 ? 18.722 -3.721 -38.966 1.00 96.25 105 ARG A O 1
ATOM 797 N N . LEU A 1 106 ? 19.999 -5.562 -39.186 1.00 96.06 106 LEU A N 1
ATOM 798 C CA . LEU A 1 106 ? 21.132 -5.006 -38.457 1.00 96.06 106 LEU A CA 1
ATOM 799 C C . LEU A 1 106 ? 21.810 -3.933 -39.301 1.00 96.06 106 LEU A C 1
ATOM 801 O O . LEU A 1 106 ? 22.118 -4.163 -40.477 1.00 96.06 106 LEU A O 1
ATOM 805 N N . GLN A 1 107 ? 22.096 -2.793 -38.688 1.00 94.75 107 GLN A N 1
ATOM 806 C CA . GLN A 1 107 ? 22.969 -1.798 -39.284 1.00 94.75 107 GLN A CA 1
ATOM 807 C C . GLN A 1 107 ? 24.407 -2.315 -39.242 1.00 94.75 107 GLN A C 1
ATOM 809 O O . GLN A 1 107 ? 25.131 -2.145 -38.267 1.00 94.75 107 GLN A O 1
ATOM 814 N N . ALA A 1 108 ? 24.831 -2.966 -40.325 1.00 91.56 108 ALA A N 1
ATOM 815 C CA . ALA A 1 108 ? 26.093 -3.705 -40.378 1.00 91.56 108 ALA A CA 1
ATOM 816 C C . ALA A 1 108 ? 27.357 -2.857 -40.120 1.00 91.56 108 ALA A C 1
ATOM 818 O O . ALA A 1 108 ? 28.414 -3.420 -39.839 1.00 91.56 108 ALA A O 1
ATOM 819 N N . SER A 1 109 ? 27.279 -1.523 -40.225 1.00 90.75 109 SER A N 1
ATOM 820 C CA . SER A 1 109 ? 28.381 -0.632 -39.840 1.00 90.75 109 SER A CA 1
ATOM 821 C C . SER A 1 109 ? 28.598 -0.575 -38.328 1.00 90.75 109 SER A C 1
ATOM 823 O O . SER A 1 109 ? 29.723 -0.342 -37.892 1.00 90.75 109 SER A O 1
ATOM 825 N N . GLU A 1 110 ? 27.555 -0.812 -37.537 1.00 90.94 110 GLU A N 1
ATOM 826 C CA . GLU A 1 110 ? 27.555 -0.623 -36.083 1.00 90.94 110 GLU A CA 1
ATOM 827 C C . GLU A 1 110 ? 27.347 -1.927 -35.324 1.00 90.94 110 GLU A C 1
ATOM 829 O O . GLU A 1 110 ? 27.994 -2.139 -34.303 1.00 90.94 110 GLU A O 1
ATOM 834 N N . ILE A 1 111 ? 26.521 -2.836 -35.850 1.00 96.62 111 ILE A N 1
ATOM 835 C CA . ILE A 1 111 ? 26.150 -4.088 -35.192 1.00 96.62 111 ILE A CA 1
ATOM 836 C C . ILE A 1 111 ? 26.594 -5.279 -36.040 1.00 96.62 111 ILE A C 1
ATOM 838 O O . ILE A 1 111 ? 26.108 -5.508 -37.149 1.00 96.62 111 ILE A O 1
ATOM 842 N N . ALA A 1 112 ? 27.512 -6.071 -35.491 1.00 95.62 112 ALA A N 1
ATOM 843 C CA . ALA A 1 112 ? 28.037 -7.274 -36.127 1.00 95.62 112 ALA A CA 1
ATOM 844 C C . ALA A 1 112 ? 27.104 -8.479 -35.953 1.00 95.62 112 ALA A C 1
ATOM 846 O O . ALA A 1 112 ? 27.043 -9.356 -36.814 1.00 95.62 112 ALA A O 1
ATOM 847 N N . GLU A 1 113 ? 26.411 -8.558 -34.816 1.00 96.44 113 GLU A N 1
ATOM 848 C CA . GLU A 1 113 ? 25.612 -9.724 -34.448 1.00 96.44 113 GLU A CA 1
ATOM 849 C C . GLU A 1 113 ? 24.472 -9.347 -33.495 1.00 96.44 113 GLU A C 1
ATOM 851 O O . GLU A 1 113 ? 24.621 -8.452 -32.667 1.00 96.44 113 GLU A O 1
ATOM 856 N N . ALA A 1 114 ? 23.355 -10.073 -33.572 1.00 97.31 114 ALA A N 1
ATOM 857 C CA . ALA A 1 114 ? 22.244 -9.985 -32.630 1.00 97.31 114 ALA A CA 1
ATOM 858 C C . ALA A 1 114 ? 21.858 -11.384 -32.139 1.00 97.31 114 ALA A C 1
ATOM 860 O O . ALA A 1 114 ? 21.772 -12.326 -32.933 1.00 97.31 114 ALA A O 1
ATOM 861 N N . ARG A 1 115 ? 21.620 -11.532 -30.833 1.00 97.88 115 ARG A N 1
ATOM 862 C CA . ARG A 1 115 ? 21.251 -12.813 -30.213 1.00 97.88 115 ARG A CA 1
ATOM 863 C C . ARG A 1 115 ? 20.090 -12.655 -29.249 1.00 97.88 115 ARG A C 1
ATOM 865 O O . ARG A 1 115 ? 20.075 -11.734 -28.444 1.00 97.88 115 ARG A O 1
ATOM 872 N N . PHE A 1 116 ? 19.182 -13.625 -29.282 1.00 98.38 116 PHE A N 1
ATOM 873 C CA . PHE A 1 116 ? 18.196 -13.849 -28.229 1.00 98.38 116 PHE A CA 1
ATOM 874 C C . PHE A 1 116 ? 18.706 -14.945 -27.296 1.00 98.38 116 PHE A C 1
ATOM 876 O O . PHE A 1 116 ? 18.804 -16.105 -27.702 1.00 98.38 116 PHE A O 1
ATOM 883 N N . LEU A 1 117 ? 19.026 -14.586 -26.053 1.00 98.38 117 LEU A N 1
ATOM 884 C CA . LEU A 1 117 ? 19.533 -15.516 -25.039 1.00 98.38 117 LEU A CA 1
ATOM 885 C C . LEU A 1 117 ? 18.672 -15.495 -23.773 1.00 98.38 117 LEU A C 1
ATOM 887 O O . LEU A 1 117 ? 18.068 -14.464 -23.468 1.00 98.38 117 LEU A O 1
ATOM 891 N N . PRO A 1 118 ? 18.610 -16.597 -23.002 1.00 98.25 118 PRO A N 1
ATOM 892 C CA . PRO A 1 118 ? 18.037 -16.562 -21.662 1.00 98.25 118 PRO A CA 1
ATOM 893 C C . PRO A 1 118 ? 18.624 -15.391 -20.857 1.00 98.25 118 PRO A C 1
ATOM 895 O O . PRO A 1 118 ? 19.827 -15.142 -20.968 1.00 98.25 118 PRO A O 1
ATOM 898 N N . PRO A 1 119 ? 17.827 -14.665 -20.053 1.00 96.31 119 PRO A N 1
ATOM 899 C CA . PRO A 1 119 ? 18.281 -13.413 -19.448 1.00 96.31 119 PRO A CA 1
ATOM 900 C C . PRO A 1 119 ? 19.586 -13.513 -18.646 1.00 96.31 119 PRO A C 1
ATOM 902 O O . PRO A 1 119 ? 20.425 -12.621 -18.737 1.00 96.31 119 PRO A O 1
ATOM 905 N N . GLU A 1 120 ? 19.798 -14.610 -17.915 1.00 93.12 120 GLU A N 1
ATOM 906 C CA . GLU A 1 120 ? 21.038 -14.836 -17.161 1.00 93.12 120 GLU A CA 1
ATOM 907 C C . GLU A 1 120 ? 22.265 -15.029 -18.063 1.00 93.12 120 GLU A C 1
ATOM 909 O O . GLU A 1 120 ? 23.321 -14.457 -17.798 1.00 93.12 120 GLU A O 1
ATOM 914 N N . GLU A 1 121 ? 22.121 -15.772 -19.164 1.00 97.62 121 GLU A N 1
ATOM 915 C CA . GLU A 1 121 ? 23.187 -15.951 -20.157 1.00 97.62 121 GLU A CA 1
ATOM 916 C C . GLU A 1 121 ? 23.483 -14.642 -20.892 1.00 97.62 121 GLU A C 1
ATOM 918 O O . GLU A 1 121 ? 24.645 -14.299 -21.100 1.00 97.62 121 GLU A O 1
ATOM 923 N N . ALA A 1 122 ? 22.441 -13.878 -21.233 1.00 97.69 122 ALA A N 1
ATOM 924 C CA . ALA A 1 122 ? 22.592 -12.549 -21.810 1.00 97.69 122 ALA A CA 1
ATOM 925 C C . ALA A 1 122 ? 23.379 -11.631 -20.862 1.00 97.69 122 ALA A C 1
ATOM 927 O O . ALA A 1 122 ? 24.387 -11.052 -21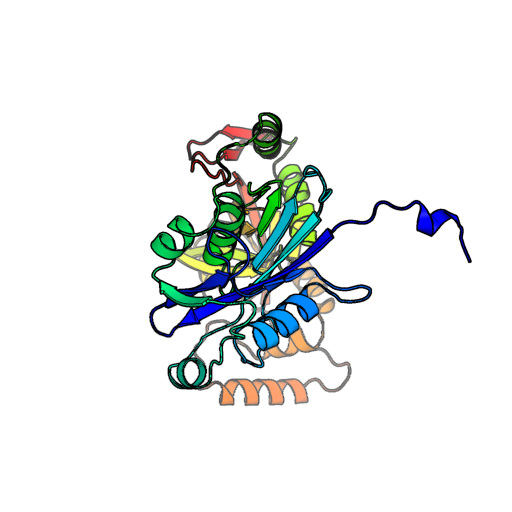.260 1.00 97.69 122 ALA A O 1
ATOM 928 N N . CYS A 1 123 ? 22.979 -11.558 -19.588 1.00 95.88 123 CYS A N 1
ATOM 929 C CA . CYS A 1 123 ? 23.643 -10.725 -18.584 1.00 95.88 123 CYS A CA 1
ATOM 930 C C . CYS A 1 123 ? 25.091 -11.144 -18.309 1.00 95.88 123 CYS A C 1
ATOM 932 O O . CYS A 1 123 ? 25.881 -10.293 -17.922 1.00 95.88 123 CYS A O 1
ATOM 934 N N . ALA A 1 124 ? 25.447 -12.416 -18.505 1.00 94.94 124 ALA A N 1
ATOM 935 C CA . ALA A 1 124 ? 26.825 -12.891 -18.379 1.00 94.94 124 ALA A CA 1
ATOM 936 C C . ALA A 1 124 ? 27.737 -12.450 -19.542 1.00 94.94 124 ALA A C 1
ATOM 938 O O . ALA A 1 124 ? 28.958 -12.474 -19.401 1.00 94.94 124 ALA A O 1
ATOM 939 N N . LEU A 1 125 ? 27.164 -12.065 -20.688 1.00 96.94 125 LEU A N 1
ATOM 940 C CA . LEU A 1 125 ? 27.904 -11.548 -21.846 1.00 96.94 125 LEU A CA 1
ATOM 941 C C . LEU A 1 125 ? 27.984 -10.017 -21.880 1.00 96.94 125 LEU A C 1
ATOM 943 O O . LEU A 1 125 ? 28.874 -9.462 -22.531 1.00 96.94 125 LEU A O 1
ATOM 947 N N . LEU A 1 126 ? 27.051 -9.336 -21.212 1.00 96.56 126 LEU A N 1
ATOM 948 C CA . LEU A 1 126 ? 27.068 -7.884 -21.063 1.00 96.56 126 LEU A CA 1
ATOM 949 C C . LEU A 1 126 ? 28.219 -7.457 -20.132 1.00 96.56 126 LEU A C 1
ATOM 951 O O . LEU A 1 126 ? 28.511 -8.155 -19.162 1.00 96.56 126 LEU A O 1
ATOM 955 N N . PRO A 1 127 ? 28.837 -6.282 -20.352 1.00 92.38 127 PRO A N 1
ATOM 956 C CA . PRO A 1 127 ? 29.744 -5.687 -19.379 1.00 92.38 127 PRO A CA 1
ATOM 957 C C . PRO A 1 127 ? 29.073 -5.561 -18.007 1.00 92.38 127 PRO A C 1
ATOM 959 O O . PRO A 1 127 ? 27.919 -5.133 -17.938 1.00 92.38 127 PRO A O 1
ATOM 962 N N . ASP A 1 128 ? 29.810 -5.832 -16.924 1.00 86.69 128 ASP A N 1
ATOM 963 C CA . ASP A 1 128 ? 29.282 -5.871 -15.547 1.00 86.69 128 ASP A CA 1
ATOM 964 C C . ASP A 1 128 ? 28.396 -4.671 -15.198 1.00 86.69 128 ASP A C 1
ATOM 966 O O . ASP A 1 128 ? 27.336 -4.813 -14.595 1.00 86.69 128 ASP A O 1
ATOM 970 N N . ARG A 1 129 ? 28.797 -3.472 -15.635 1.00 85.94 129 ARG A N 1
ATOM 971 C CA . ARG A 1 129 ? 28.051 -2.228 -15.395 1.00 85.94 129 ARG A CA 1
ATOM 972 C C . ARG A 1 129 ? 26.682 -2.224 -16.070 1.00 85.94 129 ARG A C 1
ATOM 974 O O . ARG A 1 129 ? 25.703 -1.788 -15.475 1.00 85.94 129 ARG A O 1
ATOM 981 N N . LEU A 1 130 ? 26.610 -2.696 -17.312 1.00 93.12 130 LEU A N 1
ATOM 982 C CA . LEU A 1 130 ? 25.348 -2.785 -18.036 1.00 93.12 130 LEU A CA 1
ATOM 983 C C . LEU A 1 130 ? 24.498 -3.934 -17.484 1.00 93.12 130 LEU A C 1
ATOM 985 O O . LEU A 1 130 ? 23.305 -3.748 -17.265 1.00 93.12 130 LEU A O 1
ATOM 989 N N . ALA A 1 131 ? 25.107 -5.079 -17.168 1.00 93.38 131 ALA A N 1
ATOM 990 C CA . ALA A 1 131 ? 24.420 -6.199 -16.527 1.00 93.38 131 ALA A CA 1
ATOM 991 C C . ALA A 1 131 ? 23.795 -5.799 -15.176 1.00 93.38 131 ALA A C 1
ATOM 993 O O . ALA A 1 131 ? 22.649 -6.155 -14.900 1.00 93.38 131 ALA A O 1
ATOM 994 N N . ALA A 1 132 ? 24.504 -5.000 -14.369 1.00 88.38 132 ALA A N 1
ATOM 995 C CA . ALA A 1 132 ? 24.019 -4.463 -13.097 1.00 88.38 132 ALA A CA 1
ATOM 996 C C . ALA A 1 132 ? 22.799 -3.537 -13.255 1.00 88.38 132 ALA A C 1
ATOM 998 O O . ALA A 1 132 ? 21.986 -3.433 -12.342 1.00 88.38 132 ALA A O 1
ATOM 999 N N . ARG A 1 133 ? 22.624 -2.914 -14.428 1.00 93.12 133 ARG A N 1
ATOM 1000 C CA . ARG A 1 133 ? 21.428 -2.132 -14.777 1.00 93.12 133 ARG A CA 1
ATOM 1001 C C . ARG A 1 133 ? 20.299 -3.000 -15.334 1.00 93.12 133 ARG A C 1
ATOM 1003 O O . ARG A 1 133 ? 19.136 -2.817 -14.982 1.00 93.12 133 ARG A O 1
ATOM 1010 N N . VAL A 1 134 ? 20.641 -3.957 -16.196 1.00 96.56 134 VAL A N 1
ATOM 1011 C CA . VAL A 1 134 ? 19.684 -4.821 -16.901 1.00 96.56 134 VAL A CA 1
ATOM 1012 C C . VAL A 1 134 ? 19.006 -5.815 -15.958 1.00 96.56 134 VAL A C 1
ATOM 1014 O O . VAL A 1 134 ? 17.796 -6.002 -16.059 1.00 96.56 134 VAL A O 1
ATOM 1017 N N . ARG A 1 135 ? 19.738 -6.419 -15.012 1.00 94.75 135 ARG A N 1
ATOM 1018 C CA . ARG A 1 135 ? 19.180 -7.410 -14.071 1.00 94.75 135 ARG A CA 1
ATOM 1019 C C . ARG A 1 135 ? 18.010 -6.839 -13.244 1.00 94.75 135 ARG A C 1
ATOM 1021 O O . ARG A 1 135 ? 16.930 -7.430 -13.295 1.00 94.75 135 ARG A O 1
ATOM 1028 N N . PRO A 1 136 ? 18.143 -5.688 -12.549 1.00 90.38 136 PRO A N 1
ATOM 1029 C CA . PRO A 1 136 ? 17.017 -5.069 -11.847 1.00 90.38 136 PRO A CA 1
ATOM 1030 C C . PRO A 1 136 ? 15.871 -4.652 -12.779 1.00 90.38 136 PRO A C 1
ATOM 1032 O O . PRO A 1 136 ? 14.706 -4.831 -12.432 1.00 90.38 136 PRO A O 1
ATOM 1035 N N . ALA A 1 137 ? 16.183 -4.147 -13.978 1.00 94.94 137 ALA A N 1
ATOM 1036 C CA . ALA A 1 137 ? 15.177 -3.746 -14.962 1.00 94.94 137 ALA A CA 1
ATOM 1037 C C . ALA A 1 137 ? 14.334 -4.936 -15.465 1.00 94.94 137 ALA A C 1
ATOM 1039 O O . ALA A 1 137 ? 13.117 -4.818 -15.609 1.00 94.94 137 ALA A O 1
ATOM 1040 N N . LEU A 1 138 ? 14.953 -6.102 -15.682 1.00 94.94 138 LEU A N 1
ATOM 1041 C CA . LEU A 1 138 ? 14.251 -7.344 -16.022 1.00 94.94 138 LEU A CA 1
ATOM 1042 C C . LEU A 1 138 ? 13.325 -7.808 -14.892 1.00 94.94 138 LEU A C 1
ATOM 1044 O O . LEU A 1 138 ? 12.221 -8.270 -15.170 1.00 94.94 138 LEU A O 1
ATOM 1048 N N . ALA A 1 139 ? 13.754 -7.671 -13.634 1.00 89.81 139 ALA A N 1
ATOM 1049 C CA . ALA A 1 139 ? 13.003 -8.142 -12.470 1.00 89.81 139 ALA A CA 1
ATOM 1050 C C . ALA A 1 139 ? 11.675 -7.395 -12.255 1.00 89.81 139 ALA A C 1
ATOM 1052 O O . ALA A 1 139 ? 10.730 -7.968 -11.714 1.00 89.81 139 ALA A O 1
ATOM 1053 N N . VAL A 1 140 ? 11.587 -6.135 -12.693 1.00 86.19 140 VAL A N 1
ATOM 1054 C CA . VAL A 1 140 ? 10.364 -5.320 -12.589 1.00 86.19 140 VAL A CA 1
ATOM 1055 C C . VAL A 1 140 ? 9.526 -5.312 -13.866 1.00 86.19 140 VAL A C 1
ATOM 1057 O O . VAL A 1 140 ? 8.462 -4.704 -13.910 1.00 86.19 140 VAL A O 1
ATOM 1060 N N . ARG A 1 141 ? 9.946 -6.004 -14.924 1.00 88.12 141 ARG A N 1
ATOM 1061 C CA . ARG A 1 141 ? 9.195 -6.062 -16.182 1.00 88.12 141 ARG A CA 1
ATOM 1062 C C . ARG A 1 141 ? 8.013 -7.051 -16.083 1.00 88.12 141 ARG A C 1
ATOM 1064 O O . ARG A 1 141 ? 8.122 -8.057 -15.386 1.00 88.12 141 ARG A O 1
ATOM 1071 N N . PRO A 1 142 ? 6.885 -6.840 -16.795 1.00 73.81 142 PRO A N 1
ATOM 1072 C CA . PRO A 1 142 ? 6.511 -5.653 -17.578 1.00 73.81 142 PRO A CA 1
ATOM 1073 C C . PRO A 1 142 ? 5.734 -4.589 -16.783 1.00 73.81 142 PRO A C 1
ATOM 1075 O O . PRO A 1 142 ? 5.407 -3.537 -17.328 1.00 73.81 142 PRO A O 1
ATOM 1078 N N . HIS A 1 143 ? 5.377 -4.859 -15.522 1.00 76.81 143 HIS A N 1
ATOM 1079 C CA . HIS A 1 143 ? 4.392 -4.060 -14.770 1.00 76.81 143 HIS A CA 1
ATOM 1080 C C . HIS A 1 143 ? 4.797 -3.729 -13.323 1.00 76.81 143 HIS A C 1
ATOM 1082 O O . HIS A 1 143 ? 3.961 -3.300 -12.528 1.00 76.81 143 HIS A O 1
ATOM 1088 N N . GLY A 1 144 ? 6.052 -3.957 -12.953 1.00 72.25 144 GLY A N 1
ATOM 1089 C CA . GLY A 1 144 ? 6.615 -3.537 -11.674 1.00 72.25 144 GLY A CA 1
ATOM 1090 C C . GLY A 1 144 ? 6.994 -2.050 -11.670 1.00 72.25 144 GLY A C 1
ATOM 1091 O O . GLY A 1 144 ? 7.109 -1.433 -12.731 1.00 72.25 144 GLY A O 1
ATOM 1092 N N . PRO A 1 145 ? 7.169 -1.447 -10.481 1.00 84.44 145 PRO A N 1
ATOM 1093 C CA . PRO A 1 145 ? 7.658 -0.078 -10.373 1.00 84.44 145 PRO A CA 1
ATOM 1094 C C . PRO A 1 145 ? 9.096 0.023 -10.913 1.00 84.44 145 PRO A C 1
ATOM 1096 O O . PRO A 1 145 ? 9.881 -0.902 -10.696 1.00 84.44 145 PRO A O 1
ATOM 1099 N N . PRO A 1 146 ? 9.470 1.129 -11.583 1.00 89.44 146 PRO A N 1
ATOM 1100 C CA . PRO A 1 146 ? 10.835 1.317 -12.056 1.00 89.44 146 PRO A CA 1
ATOM 1101 C C . PRO A 1 146 ? 11.823 1.353 -10.890 1.00 89.44 146 PRO A C 1
ATOM 1103 O O . PRO A 1 146 ? 11.528 1.904 -9.828 1.00 89.44 146 PRO A O 1
ATOM 1106 N N . VAL A 1 147 ? 13.020 0.812 -11.107 1.00 90.00 147 VAL A N 1
ATOM 1107 C CA . VAL A 1 147 ? 14.092 0.792 -10.101 1.00 90.00 147 VAL A CA 1
ATOM 1108 C C . VAL A 1 147 ? 15.063 1.952 -10.294 1.00 90.00 147 VAL A C 1
ATOM 1110 O O . VAL A 1 147 ? 15.500 2.235 -11.411 1.00 90.00 147 VAL A O 1
ATOM 1113 N N . TYR A 1 148 ? 15.419 2.620 -9.197 1.00 93.50 148 TYR A N 1
ATOM 1114 C CA . TYR A 1 148 ? 16.483 3.620 -9.184 1.00 93.50 148 TYR A CA 1
ATOM 1115 C C . TYR A 1 148 ? 17.806 2.977 -8.759 1.00 93.50 148 TYR A C 1
ATOM 1117 O O . TYR A 1 148 ? 17.864 2.229 -7.778 1.00 93.50 148 TYR A O 1
ATOM 1125 N N . LEU A 1 149 ? 18.864 3.268 -9.510 1.00 90.06 149 LEU A N 1
ATOM 1126 C CA . LEU A 1 149 ? 20.198 2.724 -9.304 1.00 90.06 149 LEU A CA 1
ATOM 1127 C C . LEU A 1 149 ? 21.221 3.857 -9.135 1.00 90.06 149 LEU A C 1
ATOM 1129 O O . LEU A 1 149 ? 21.166 4.873 -9.830 1.00 90.06 149 LEU A O 1
ATOM 1133 N N . GLU A 1 150 ? 22.210 3.639 -8.276 1.00 88.88 150 GLU A N 1
ATOM 1134 C CA . GLU A 1 150 ? 23.421 4.454 -8.187 1.00 88.88 150 GLU A CA 1
ATOM 1135 C C . GLU A 1 150 ? 24.648 3.587 -8.447 1.00 88.88 150 GLU A C 1
ATOM 1137 O O . GLU A 1 150 ? 24.930 2.652 -7.697 1.00 88.88 150 GLU A O 1
ATOM 1142 N N . ALA A 1 151 ? 25.390 3.898 -9.512 1.00 85.81 151 ALA A N 1
ATOM 1143 C CA . ALA A 1 151 ? 26.582 3.146 -9.912 1.00 85.81 151 ALA A CA 1
ATOM 1144 C C . ALA A 1 151 ? 26.337 1.621 -9.984 1.00 85.81 151 ALA A C 1
ATOM 1146 O O . ALA A 1 151 ? 27.119 0.838 -9.448 1.00 85.81 151 ALA A O 1
ATOM 1147 N N . GLY A 1 152 ? 25.220 1.209 -10.586 1.00 81.44 152 GLY A N 1
ATOM 1148 C CA . GLY A 1 152 ? 24.802 -0.190 -10.711 1.00 81.44 152 GLY A CA 1
ATOM 1149 C C . GLY A 1 152 ? 24.165 -0.811 -9.464 1.00 81.44 152 GLY A C 1
ATOM 1150 O O . GLY A 1 152 ? 23.797 -1.980 -9.508 1.00 81.44 152 GLY A O 1
ATOM 1151 N N . HIS A 1 153 ? 24.002 -0.066 -8.367 1.00 80.31 153 HIS A N 1
ATOM 1152 C CA . HIS A 1 153 ? 23.417 -0.581 -7.127 1.00 80.31 153 HIS A CA 1
ATOM 1153 C C . HIS A 1 153 ? 22.011 -0.030 -6.921 1.00 80.31 153 HIS A C 1
ATOM 1155 O O . HIS A 1 153 ? 21.810 1.183 -6.953 1.00 80.31 153 HIS A O 1
ATOM 1161 N N . THR A 1 154 ? 21.040 -0.907 -6.668 1.00 74.94 154 THR A N 1
ATOM 1162 C CA . THR A 1 154 ? 19.675 -0.492 -6.335 1.00 74.94 154 THR A CA 1
ATOM 1163 C C . THR A 1 154 ? 19.664 0.347 -5.068 1.00 74.94 154 THR A C 1
ATOM 1165 O O . THR A 1 154 ? 20.238 -0.042 -4.056 1.00 74.94 154 THR A O 1
ATOM 1168 N N . ARG A 1 155 ? 18.984 1.491 -5.110 1.00 69.56 155 ARG A N 1
ATOM 1169 C CA . ARG A 1 155 ? 18.702 2.316 -3.933 1.00 69.56 155 ARG A CA 1
ATOM 1170 C C . ARG A 1 155 ? 17.210 2.231 -3.633 1.00 69.56 155 ARG A C 1
ATOM 1172 O O . ARG A 1 155 ? 16.399 2.631 -4.463 1.00 69.56 155 ARG A O 1
ATOM 1179 N N . GLY A 1 156 ? 16.860 1.703 -2.457 1.00 56.34 156 GLY A N 1
ATOM 1180 C CA . GLY A 1 156 ? 15.473 1.647 -1.978 1.00 56.34 156 GLY A CA 1
ATOM 1181 C C . GLY A 1 156 ? 14.557 0.677 -2.737 1.00 56.34 156 GLY A C 1
ATOM 1182 O O . GLY A 1 156 ? 13.365 0.947 -2.858 1.00 56.34 156 GLY A O 1
ATOM 1183 N N . GLY A 1 157 ? 15.099 -0.419 -3.284 1.00 48.88 157 GLY A N 1
ATOM 1184 C CA . GLY A 1 157 ? 14.322 -1.474 -3.946 1.00 48.88 157 GLY A CA 1
ATOM 1185 C C . GLY A 1 157 ? 1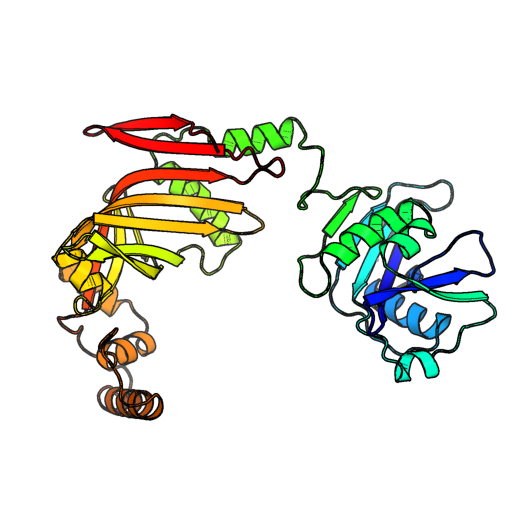4.461 -2.832 -3.243 1.00 48.88 157 GLY A C 1
ATOM 1186 O O . GLY A 1 157 ? 15.469 -3.053 -2.572 1.00 48.88 157 GLY A O 1
ATOM 1187 N N . PRO A 1 158 ? 13.488 -3.747 -3.419 1.00 39.38 158 PRO A N 1
ATOM 1188 C CA . PRO A 1 158 ? 13.475 -5.045 -2.744 1.00 39.38 158 PRO A CA 1
ATOM 1189 C C . PRO A 1 158 ? 14.699 -5.885 -3.131 1.00 39.38 158 PRO A C 1
ATOM 1191 O O . PRO A 1 158 ? 14.906 -6.181 -4.311 1.00 39.38 158 PRO A O 1
ATOM 1194 N N . GLY A 1 159 ? 15.505 -6.268 -2.134 1.00 41.25 159 GLY A N 1
ATOM 1195 C CA . GLY A 1 159 ? 16.751 -7.024 -2.325 1.00 41.25 159 GLY A CA 1
ATOM 1196 C C . GLY A 1 159 ? 18.030 -6.179 -2.292 1.00 41.25 159 GLY A C 1
ATOM 1197 O O . GLY A 1 159 ? 19.091 -6.659 -2.698 1.00 41.25 159 GLY A O 1
ATOM 1198 N N . TYR A 1 160 ? 17.958 -4.939 -1.803 1.00 41.41 160 TYR A N 1
ATOM 1199 C CA . TYR A 1 160 ? 19.140 -4.174 -1.418 1.00 41.41 160 TYR A CA 1
ATOM 1200 C C . TYR A 1 160 ? 19.801 -4.832 -0.196 1.00 41.41 160 TYR A C 1
ATOM 1202 O O . TYR A 1 160 ? 19.383 -4.661 0.946 1.00 41.41 160 TYR A O 1
ATOM 1210 N N . VAL A 1 161 ? 20.858 -5.614 -0.435 1.00 39.16 161 VAL A N 1
ATOM 1211 C CA . VAL A 1 161 ? 21.690 -6.175 0.636 1.00 39.16 161 VAL A CA 1
ATOM 1212 C C . VAL A 1 161 ? 22.635 -5.083 1.120 1.00 39.16 161 VAL A C 1
ATOM 1214 O O . VAL A 1 161 ? 23.770 -4.962 0.664 1.00 39.16 161 VAL A O 1
ATOM 1217 N N . GLY A 1 162 ? 22.136 -4.242 2.015 1.00 43.09 162 GLY A N 1
ATOM 1218 C CA . GLY A 1 162 ? 22.954 -3.209 2.624 1.00 43.09 162 GLY A CA 1
ATOM 1219 C C . GLY A 1 162 ? 22.144 -2.151 3.328 1.00 43.09 162 GLY A C 1
ATOM 1220 O O . GLY A 1 162 ? 22.453 -0.978 3.137 1.00 43.09 162 GLY A O 1
ATOM 1221 N N . SER A 1 163 ? 21.138 -2.532 4.123 1.00 52.12 163 SER A N 1
ATOM 1222 C CA . SER A 1 163 ? 20.471 -1.574 4.995 1.00 52.12 163 SER A CA 1
ATOM 1223 C C . SER A 1 163 ? 21.538 -0.858 5.815 1.00 52.12 163 SER A C 1
ATOM 1225 O O . SER A 1 163 ? 22.156 -1.444 6.707 1.00 52.12 163 SER A O 1
ATOM 1227 N N . SER A 1 164 ? 21.840 0.380 5.436 1.00 61.53 1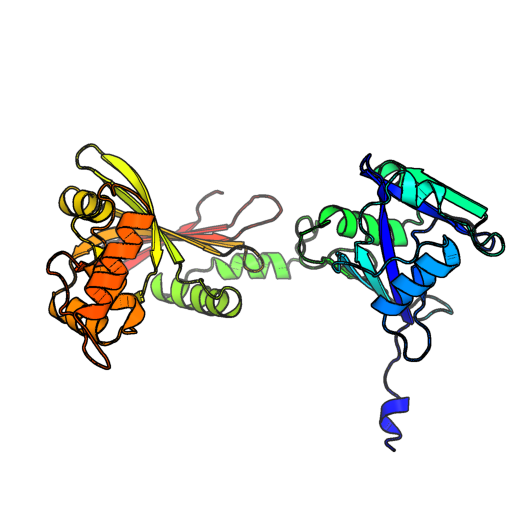64 SER A N 1
ATOM 1228 C CA . SER A 1 164 ? 22.831 1.179 6.146 1.00 61.53 164 SER A CA 1
ATOM 1229 C C . SER A 1 164 ? 22.403 1.270 7.612 1.00 61.53 164 SER A C 1
ATOM 1231 O O . SER A 1 164 ? 21.213 1.153 7.905 1.00 61.53 164 SER A O 1
ATOM 1233 N N . GLU A 1 165 ? 23.325 1.507 8.546 1.00 68.31 165 GLU A N 1
ATOM 1234 C CA . GLU A 1 165 ? 22.944 1.738 9.951 1.00 68.31 165 GLU A CA 1
ATOM 1235 C C . GLU A 1 165 ? 21.822 2.784 10.073 1.00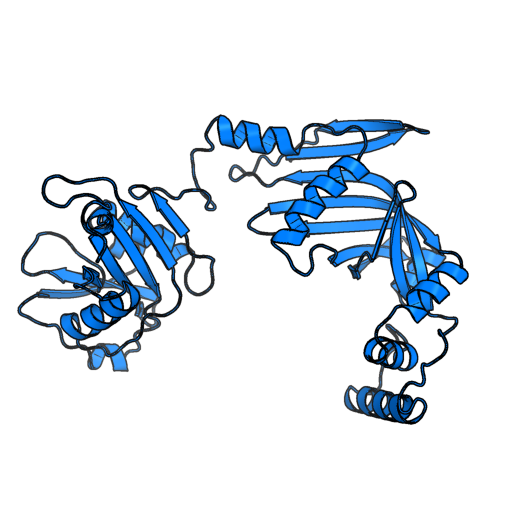 68.31 165 GLU A C 1
ATOM 1237 O O . GLU A 1 165 ? 20.944 2.652 10.916 1.00 68.31 165 GLU A O 1
ATOM 1242 N N . ALA A 1 166 ? 21.794 3.777 9.176 1.00 64.44 166 ALA A N 1
ATOM 1243 C CA . ALA A 1 166 ? 20.736 4.779 9.096 1.00 64.44 166 ALA A CA 1
ATOM 1244 C C . ALA A 1 166 ? 19.371 4.215 8.657 1.00 64.44 166 ALA A C 1
ATOM 1246 O O . ALA A 1 166 ? 18.341 4.675 9.140 1.00 64.44 166 ALA A O 1
ATOM 1247 N N . GLU A 1 167 ? 19.343 3.232 7.759 1.00 67.31 167 GLU A N 1
ATOM 1248 C CA . GLU A 1 167 ? 18.112 2.569 7.315 1.00 67.31 167 GLU A CA 1
ATOM 1249 C C . GLU A 1 167 ? 17.568 1.640 8.399 1.00 67.31 167 GLU A C 1
ATOM 1251 O O . GLU A 1 167 ? 16.389 1.719 8.732 1.00 67.31 167 GLU A O 1
ATOM 1256 N N . GLN A 1 168 ? 18.438 0.847 9.030 1.00 79.38 168 GLN A N 1
ATOM 1257 C CA . GLN A 1 168 ? 18.060 0.034 10.189 1.00 79.38 168 GLN A CA 1
ATOM 1258 C C . GLN A 1 168 ? 17.557 0.919 11.339 1.00 79.38 168 GLN A C 1
ATOM 1260 O O . GLN A 1 168 ? 16.483 0.666 11.880 1.00 79.38 168 GLN A O 1
ATOM 1265 N N . ALA A 1 169 ? 18.246 2.028 11.627 1.00 81.81 169 ALA A N 1
ATOM 1266 C CA . ALA A 1 169 ? 17.799 3.004 12.618 1.00 81.81 169 ALA A CA 1
ATOM 1267 C C . ALA A 1 169 ? 16.463 3.665 12.240 1.00 81.81 169 ALA A C 1
ATOM 1269 O O . ALA A 1 169 ? 15.642 3.925 13.118 1.00 81.81 169 ALA A O 1
ATOM 1270 N N . HIS A 1 170 ? 16.216 3.934 10.954 1.00 82.81 170 HIS A N 1
ATOM 1271 C CA . HIS A 1 170 ? 14.928 4.454 10.497 1.00 82.81 170 HIS A CA 1
ATOM 1272 C C . HIS A 1 170 ? 13.806 3.437 10.721 1.00 82.81 170 HIS A C 1
ATOM 1274 O O . HIS A 1 170 ? 12.770 3.785 11.287 1.00 82.81 170 HIS A O 1
ATOM 1280 N N . LEU A 1 171 ? 14.015 2.180 10.327 1.00 86.50 171 LEU A N 1
ATOM 1281 C CA . LEU A 1 171 ? 13.035 1.117 10.527 1.00 86.50 171 LEU A CA 1
ATOM 1282 C C . LEU A 1 171 ? 12.781 0.857 12.025 1.00 86.50 171 LEU A C 1
ATOM 1284 O O . LEU A 1 171 ? 11.629 0.684 12.423 1.00 86.50 171 LEU A O 1
ATOM 1288 N N . ASP A 1 172 ? 13.816 0.903 12.872 1.00 90.19 172 ASP A N 1
ATOM 1289 C CA . ASP A 1 172 ? 13.688 0.817 14.336 1.00 90.19 172 ASP A CA 1
ATOM 1290 C C . ASP A 1 172 ? 12.901 2.005 14.912 1.00 90.19 172 ASP A C 1
ATOM 1292 O O . ASP A 1 172 ? 12.058 1.840 15.800 1.00 90.19 172 ASP A O 1
ATOM 1296 N N . ALA A 1 173 ? 13.126 3.211 14.382 1.00 91.50 173 ALA A N 1
ATOM 1297 C CA . ALA A 1 173 ? 12.399 4.405 14.795 1.00 91.50 173 ALA A CA 1
ATOM 1298 C C . ALA A 1 173 ? 10.895 4.291 14.500 1.00 91.50 173 ALA A C 1
ATOM 1300 O O . ALA A 1 173 ? 10.087 4.732 15.317 1.00 91.50 173 ALA A O 1
ATOM 1301 N N . LEU A 1 174 ? 10.503 3.641 13.396 1.00 92.12 174 LEU A N 1
ATOM 1302 C CA . LEU A 1 174 ? 9.091 3.420 13.057 1.00 92.12 174 LEU A CA 1
ATOM 1303 C C . LEU A 1 174 ? 8.351 2.558 14.083 1.00 92.12 174 LEU A C 1
ATOM 1305 O O . LEU A 1 174 ? 7.142 2.690 14.212 1.00 92.12 174 LEU A O 1
ATOM 1309 N N . VAL A 1 175 ? 9.051 1.691 14.814 1.00 94.25 175 VAL A N 1
ATOM 1310 C CA . VAL A 1 175 ? 8.473 0.849 15.876 1.00 94.25 175 VAL A CA 1
ATOM 1311 C C . VAL A 1 175 ? 8.898 1.297 17.273 1.00 94.25 175 VAL A C 1
ATOM 1313 O O . VAL A 1 175 ? 8.789 0.540 18.239 1.00 94.25 175 VAL A O 1
ATOM 1316 N N . THR A 1 176 ? 9.355 2.542 17.408 1.00 95.50 176 THR A N 1
ATOM 1317 C CA . THR A 1 176 ? 9.562 3.155 18.718 1.00 95.50 176 THR A CA 1
ATOM 1318 C C . THR A 1 176 ? 8.205 3.552 19.310 1.00 95.50 176 THR A C 1
ATOM 1320 O O . THR A 1 176 ? 7.414 4.214 18.636 1.00 95.50 176 THR A O 1
ATOM 1323 N N . PRO A 1 177 ? 7.888 3.165 20.560 1.00 95.38 177 PRO A N 1
ATOM 1324 C CA . PRO A 1 177 ? 6.605 3.495 21.165 1.00 95.38 177 PRO A CA 1
ATOM 1325 C C . PRO A 1 177 ? 6.305 5.000 21.228 1.00 95.38 177 PRO A C 1
ATOM 1327 O O . PRO A 1 177 ? 7.015 5.765 21.876 1.00 95.38 177 PRO A O 1
ATOM 1330 N N . HIS A 1 178 ? 5.190 5.405 20.623 1.00 95.69 178 HIS A N 1
ATOM 1331 C CA . HIS A 1 178 ? 4.525 6.685 20.881 1.00 95.69 178 HIS A CA 1
ATOM 1332 C C . HIS A 1 178 ? 3.786 6.673 22.233 1.00 95.69 178 HIS A C 1
ATOM 1334 O O . HIS A 1 178 ? 3.622 5.617 22.849 1.00 95.69 178 HIS A O 1
ATOM 1340 N N . ALA A 1 179 ? 3.299 7.847 22.663 1.00 91.81 179 ALA A N 1
ATOM 1341 C CA . ALA A 1 179 ? 2.568 8.032 23.923 1.00 91.81 179 ALA A CA 1
ATOM 1342 C C . ALA A 1 179 ? 1.328 7.125 24.056 1.00 91.81 179 ALA A C 1
ATOM 1344 O O . ALA A 1 179 ? 1.032 6.639 25.146 1.00 91.81 179 ALA A O 1
ATOM 1345 N N . ASP A 1 180 ? 0.633 6.880 22.946 1.00 95.25 180 ASP A N 1
ATOM 1346 C CA . ASP A 1 180 ? -0.507 5.976 22.839 1.00 95.25 180 ASP A CA 1
ATOM 1347 C C . ASP A 1 180 ? -0.594 5.413 21.398 1.00 95.25 180 ASP A C 1
ATOM 1349 O O . ASP A 1 180 ? 0.066 5.940 20.490 1.00 95.25 180 ASP A O 1
ATOM 1353 N N . PRO A 1 181 ? -1.350 4.324 21.155 1.00 97.88 181 PRO A N 1
ATOM 1354 C CA . PRO A 1 181 ? -1.412 3.715 19.829 1.00 97.88 181 PRO A CA 1
ATOM 1355 C C . PRO A 1 181 ? -2.173 4.548 18.791 1.00 97.88 181 PRO A C 1
ATOM 1357 O O . PRO A 1 181 ? -1.932 4.363 17.600 1.00 97.88 181 PRO A O 1
ATOM 1360 N N . PHE A 1 182 ? -3.065 5.460 19.190 1.00 98.06 182 PHE A N 1
ATOM 1361 C CA . PHE A 1 182 ? -3.738 6.344 18.237 1.00 98.06 182 PHE A CA 1
ATOM 1362 C C . PHE A 1 182 ? -2.765 7.390 17.702 1.00 98.06 182 PHE A C 1
ATOM 1364 O O . PHE A 1 182 ? -2.718 7.588 16.496 1.00 98.06 182 PHE A O 1
ATOM 1371 N N . ALA A 1 183 ? -1.902 7.951 18.552 1.00 97.50 183 ALA A N 1
ATOM 1372 C CA . ALA A 1 183 ? -0.826 8.835 18.110 1.00 97.50 183 ALA A CA 1
ATOM 1373 C C . ALA A 1 183 ? 0.150 8.133 17.144 1.00 97.50 183 ALA A C 1
ATOM 1375 O O . ALA A 1 183 ? 0.628 8.747 16.190 1.00 97.50 183 ALA A O 1
ATOM 1376 N N . HIS A 1 184 ? 0.431 6.844 17.367 1.00 98.25 184 HIS A N 1
ATOM 1377 C CA . HIS A 1 184 ? 1.226 6.033 16.439 1.00 98.25 184 HIS A CA 1
ATOM 1378 C C . HIS A 1 184 ? 0.480 5.831 15.105 1.00 98.25 184 HIS A C 1
ATOM 1380 O O . HIS A 1 184 ? 1.037 6.058 14.029 1.00 98.25 184 HIS A O 1
ATOM 1386 N N . PHE A 1 185 ? -0.803 5.456 15.169 1.00 98.44 185 PHE A N 1
ATOM 1387 C CA . PHE A 1 185 ? -1.654 5.289 13.991 1.00 98.44 185 PHE A CA 1
ATOM 1388 C C . PHE A 1 185 ? -1.774 6.577 13.173 1.00 98.44 185 PHE A C 1
ATOM 1390 O O . PHE A 1 185 ? -1.640 6.519 11.956 1.00 98.44 185 PHE A O 1
ATOM 1397 N N . ASP A 1 186 ? -1.972 7.726 13.821 1.00 97.94 186 ASP A N 1
ATOM 1398 C CA . ASP A 1 186 ? -2.101 9.034 13.175 1.00 97.94 186 ASP A CA 1
ATOM 1399 C C . ASP A 1 186 ? -0.853 9.387 12.363 1.00 97.94 186 ASP A C 1
ATOM 1401 O O . ASP A 1 186 ? -0.968 9.818 11.213 1.00 97.94 186 ASP A O 1
ATOM 1405 N N . ALA A 1 187 ? 0.337 9.153 12.926 1.00 96.69 187 ALA A N 1
ATOM 1406 C CA . ALA A 1 187 ? 1.601 9.391 12.235 1.00 96.69 187 ALA A CA 1
ATOM 1407 C C . ALA A 1 187 ? 1.725 8.522 10.972 1.00 96.69 187 ALA A C 1
ATOM 1409 O O . ALA A 1 187 ? 1.976 9.034 9.880 1.00 96.69 187 ALA A O 1
ATOM 1410 N N . TRP A 1 188 ? 1.474 7.215 11.093 1.00 97.69 188 TRP A N 1
ATOM 1411 C CA . TRP A 1 188 ? 1.561 6.303 9.950 1.00 97.69 188 TRP A CA 1
ATOM 1412 C C . TRP A 1 188 ? 0.465 6.551 8.910 1.00 97.69 188 TRP A C 1
ATOM 1414 O O . TRP A 1 188 ? 0.728 6.485 7.709 1.00 97.69 188 TRP A O 1
ATOM 1424 N N . TYR A 1 189 ? -0.758 6.853 9.349 1.00 97.75 189 TYR A N 1
ATOM 1425 C CA . TYR A 1 189 ? -1.869 7.154 8.455 1.00 97.75 189 TYR A CA 1
ATOM 1426 C C . TYR A 1 189 ? -1.614 8.441 7.666 1.00 97.75 189 TYR A C 1
ATOM 1428 O O . TYR A 1 189 ? -1.943 8.496 6.482 1.00 97.75 189 TYR A O 1
ATOM 1436 N N . ALA A 1 190 ? -1.007 9.464 8.280 1.00 94.88 190 ALA A N 1
ATOM 1437 C CA . ALA A 1 190 ? -0.650 10.698 7.585 1.00 94.88 190 ALA A CA 1
ATOM 1438 C C . ALA A 1 190 ? 0.305 10.434 6.409 1.00 94.88 190 ALA A C 1
ATOM 1440 O O . ALA A 1 190 ? 0.087 10.962 5.321 1.00 94.88 190 ALA A O 1
ATOM 1441 N N . GLU A 1 191 ? 1.307 9.568 6.592 1.00 90.31 191 GLU A N 1
ATOM 1442 C CA . GLU A 1 191 ? 2.192 9.129 5.505 1.00 90.31 191 GLU A CA 1
ATOM 1443 C C . GLU A 1 191 ? 1.441 8.289 4.459 1.00 90.31 191 GLU A C 1
ATOM 1445 O O . GLU A 1 191 ? 1.581 8.517 3.256 1.00 90.31 191 GLU A O 1
ATOM 1450 N N . ALA A 1 192 ? 0.594 7.353 4.899 1.00 92.56 192 ALA A N 1
ATOM 1451 C CA . ALA A 1 192 ? -0.199 6.508 4.006 1.00 92.56 192 ALA A CA 1
ATOM 1452 C C . ALA A 1 192 ? -1.150 7.315 3.120 1.00 92.56 192 ALA A C 1
ATOM 1454 O O . ALA A 1 192 ? -1.238 7.056 1.922 1.00 92.56 192 ALA A O 1
ATOM 1455 N N . ALA A 1 193 ? -1.809 8.331 3.672 1.00 90.62 193 ALA A N 1
ATOM 1456 C CA . ALA A 1 193 ? -2.742 9.182 2.943 1.00 90.62 193 ALA A CA 1
ATOM 1457 C C . ALA A 1 193 ? -2.075 10.016 1.834 1.00 90.62 193 ALA A C 1
ATOM 1459 O O . ALA A 1 193 ? -2.763 10.454 0.912 1.00 90.62 193 ALA A O 1
ATOM 1460 N N . VAL A 1 194 ? -0.755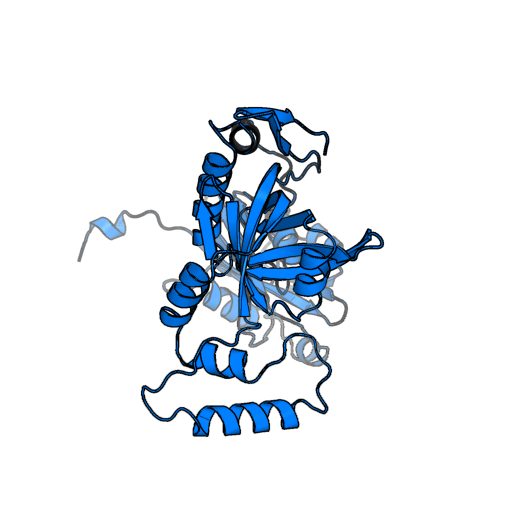 10.233 1.898 1.00 91.88 194 VAL A N 1
ATOM 1461 C CA . VAL A 1 194 ? 0.005 10.919 0.839 1.00 91.88 194 VAL A CA 1
ATOM 1462 C C . VAL A 1 194 ? 0.218 10.011 -0.373 1.00 91.88 194 VAL A C 1
ATOM 1464 O O . VAL A 1 194 ? 0.183 10.491 -1.506 1.00 91.88 194 VAL A O 1
ATOM 1467 N N . VAL A 1 195 ? 0.441 8.713 -0.152 1.00 85.44 195 VAL A N 1
ATOM 1468 C CA . VAL A 1 195 ? 0.857 7.768 -1.206 1.00 85.44 195 VAL A CA 1
ATOM 1469 C C . VAL A 1 195 ? -0.251 6.822 -1.670 1.00 85.44 195 VAL A C 1
ATOM 1471 O O . VAL A 1 195 ? -0.152 6.265 -2.762 1.00 85.44 195 VAL A O 1
ATOM 1474 N N . ASP A 1 196 ? -1.309 6.645 -0.878 1.00 86.31 196 ASP A N 1
ATOM 1475 C CA . ASP A 1 196 ? -2.442 5.773 -1.182 1.00 86.31 196 ASP A CA 1
ATOM 1476 C C . ASP A 1 196 ? -3.771 6.554 -1.092 1.00 86.31 196 ASP A C 1
ATOM 1478 O O . ASP A 1 196 ? -4.218 6.903 0.007 1.00 86.31 196 ASP A O 1
ATOM 1482 N N . PRO A 1 197 ? -4.474 6.794 -2.220 1.00 87.31 197 PRO A N 1
ATOM 1483 C CA . PRO A 1 197 ? -5.767 7.487 -2.221 1.00 87.31 197 PRO A CA 1
ATOM 1484 C C . PRO A 1 197 ? -6.884 6.710 -1.497 1.00 87.31 197 PRO A C 1
ATOM 1486 O O . PRO A 1 197 ? -7.988 7.233 -1.310 1.00 87.31 197 PRO A O 1
ATOM 1489 N N . GLN A 1 198 ? -6.635 5.453 -1.124 1.00 92.62 198 GLN A N 1
ATOM 1490 C CA . GLN A 1 198 ? -7.530 4.606 -0.346 1.00 92.62 198 GLN A CA 1
ATOM 1491 C C . GLN A 1 198 ? -6.905 4.143 0.977 1.00 92.62 198 GLN A C 1
ATOM 1493 O O . GLN A 1 198 ? -7.323 3.110 1.497 1.00 92.62 198 GLN A O 1
ATOM 1498 N N . ALA A 1 199 ? -5.982 4.910 1.570 1.00 94.75 199 ALA A N 1
ATOM 1499 C CA . ALA A 1 199 ? -5.316 4.567 2.833 1.00 94.75 199 ALA A CA 1
ATOM 1500 C C . ALA A 1 199 ? -6.271 4.168 3.983 1.00 94.75 199 ALA A C 1
ATOM 1502 O O . ALA A 1 199 ? -5.917 3.358 4.837 1.00 94.75 199 ALA A O 1
ATOM 1503 N N . GLN A 1 200 ? -7.501 4.692 3.999 1.00 96.81 200 GLN A N 1
ATOM 1504 C CA . GLN A 1 200 ? -8.576 4.371 4.951 1.00 96.81 200 GLN A CA 1
ATOM 1505 C C . GLN A 1 200 ? -9.276 3.024 4.717 1.00 96.81 200 GLN A C 1
ATOM 1507 O O . GLN A 1 200 ? -10.129 2.619 5.518 1.00 96.81 200 GLN A O 1
ATOM 1512 N N . ALA A 1 201 ? -9.000 2.356 3.597 1.00 97.81 201 ALA A N 1
ATOM 1513 C CA . ALA A 1 201 ? -9.546 1.046 3.298 1.00 97.81 201 ALA A CA 1
ATOM 1514 C C . ALA A 1 201 ? -8.905 -0.009 4.193 1.00 97.81 201 ALA A C 1
ATOM 1516 O O . ALA A 1 201 ? -7.688 -0.120 4.302 1.00 97.81 201 ALA A O 1
ATOM 1517 N N . VAL A 1 202 ? -9.757 -0.807 4.825 1.00 98.62 202 VAL A N 1
ATOM 1518 C CA . VAL A 1 202 ? -9.340 -1.745 5.858 1.00 98.62 202 VAL A CA 1
ATOM 1519 C C . VAL A 1 202 ? -10.091 -3.054 5.712 1.00 98.62 202 VAL A C 1
ATOM 1521 O O . VAL A 1 202 ? -11.284 -3.072 5.388 1.00 98.62 202 VAL A O 1
ATOM 1524 N N . ASN A 1 203 ? -9.408 -4.171 5.937 1.00 98.75 203 ASN A N 1
ATOM 1525 C CA . ASN A 1 203 ? -10.081 -5.452 6.065 1.00 98.75 203 ASN A CA 1
ATOM 1526 C C . ASN A 1 203 ? -10.724 -5.535 7.453 1.00 98.75 203 ASN A C 1
ATOM 1528 O O . ASN A 1 203 ? -10.028 -5.429 8.456 1.00 98.75 203 ASN A O 1
ATOM 1532 N N . LEU A 1 204 ? -12.041 -5.725 7.508 1.00 98.75 204 LEU A N 1
ATOM 1533 C CA . LEU A 1 204 ? -12.766 -6.009 8.741 1.00 98.75 204 LEU A CA 1
ATOM 1534 C C . LEU A 1 204 ? -13.061 -7.504 8.822 1.00 98.75 204 LEU A C 1
ATOM 1536 O O . LEU A 1 204 ? -13.833 -8.018 8.002 1.00 98.75 204 LEU A O 1
ATOM 1540 N N . ALA A 1 205 ? -12.545 -8.164 9.851 1.00 98.69 205 ALA A N 1
ATOM 1541 C CA . ALA A 1 205 ? -12.889 -9.527 10.226 1.00 98.69 205 ALA A CA 1
ATOM 1542 C C . ALA A 1 205 ? -13.924 -9.535 11.362 1.00 98.69 205 ALA A C 1
ATOM 1544 O O . ALA A 1 205 ? -13.790 -8.817 12.351 1.00 98.69 205 ALA A O 1
ATOM 1545 N N . THR A 1 206 ? -14.961 -10.354 11.201 1.00 98.56 206 THR A N 1
ATOM 1546 C CA . THR A 1 206 ? -16.008 -10.637 12.199 1.00 98.56 206 THR A CA 1
ATOM 1547 C C . THR A 1 206 ? -16.208 -12.147 12.281 1.00 98.56 206 THR A C 1
ATOM 1549 O O . THR A 1 206 ? -15.777 -12.870 11.381 1.00 98.56 206 THR A O 1
ATOM 1552 N N . ALA A 1 207 ? -16.876 -12.643 13.318 1.00 98.25 207 ALA A N 1
ATOM 1553 C CA . ALA A 1 207 ? -17.243 -14.053 13.408 1.00 98.25 207 ALA A CA 1
ATOM 1554 C C . ALA A 1 207 ? -18.690 -14.210 13.868 1.00 98.25 207 ALA A C 1
ATOM 1556 O O . ALA A 1 207 ? -19.186 -13.392 14.634 1.00 98.25 207 ALA A O 1
ATOM 1557 N N . ASP A 1 208 ? -19.363 -15.265 13.414 1.00 97.25 208 ASP A N 1
ATOM 1558 C CA . ASP A 1 208 ? -20.715 -15.569 13.886 1.00 97.25 208 ASP A CA 1
ATOM 1559 C C . ASP A 1 208 ? -20.716 -16.120 15.329 1.00 97.25 208 ASP A C 1
ATOM 1561 O O . ASP A 1 208 ? -19.667 -16.338 15.940 1.00 97.25 208 ASP A O 1
ATOM 1565 N N . ALA A 1 209 ? -21.906 -16.409 15.870 1.00 96.94 209 ALA A N 1
ATOM 1566 C CA . ALA A 1 209 ? -22.081 -16.976 17.215 1.00 96.94 209 ALA A CA 1
ATOM 1567 C C . ALA A 1 209 ? -21.360 -18.321 17.448 1.00 96.94 209 ALA A C 1
ATOM 1569 O O . ALA A 1 209 ? -21.226 -18.759 18.588 1.00 96.94 209 ALA A O 1
ATOM 1570 N N . ARG A 1 210 ? -20.936 -19.013 16.381 1.00 97.25 210 ARG A N 1
ATOM 1571 C CA . ARG A 1 210 ? -20.199 -20.286 16.445 1.00 97.25 210 ARG A CA 1
ATOM 1572 C C . ARG A 1 210 ? -18.691 -20.084 16.275 1.00 97.25 210 ARG A C 1
ATOM 1574 O O . ARG A 1 210 ? -17.965 -21.068 16.166 1.00 97.25 210 ARG A O 1
ATOM 1581 N N . GLY A 1 211 ? -18.227 -18.838 16.196 1.00 95.56 211 GLY A N 1
ATOM 1582 C CA . GLY A 1 211 ? -16.829 -18.501 15.956 1.00 95.56 211 GLY A CA 1
ATOM 1583 C C . GLY A 1 211 ? -16.385 -18.692 14.505 1.00 95.56 211 GLY A C 1
ATOM 1584 O O . GLY A 1 211 ? -15.184 -18.723 14.250 1.00 95.56 211 GLY A O 1
ATOM 1585 N N . ARG A 1 212 ? -17.303 -18.826 13.532 1.00 97.81 212 ARG A N 1
ATOM 1586 C CA . ARG A 1 212 ? -16.912 -18.951 12.117 1.00 97.81 212 ARG A CA 1
ATOM 1587 C C . ARG A 1 212 ? -16.544 -17.573 11.561 1.00 97.81 212 ARG A C 1
ATOM 1589 O O . ARG A 1 212 ? -17.431 -16.719 11.482 1.00 97.81 212 ARG A O 1
ATOM 1596 N N . PRO A 1 213 ? -15.287 -17.349 11.140 1.00 97.81 213 PRO A N 1
ATOM 1597 C CA . PRO A 1 213 ? -14.849 -16.036 10.700 1.00 97.81 213 PRO A CA 1
ATOM 1598 C C . PRO A 1 213 ? -15.382 -15.699 9.306 1.00 97.81 213 PRO A C 1
ATOM 1600 O O . PRO A 1 213 ? -15.586 -16.563 8.449 1.00 97.81 213 PRO A O 1
ATOM 1603 N N . SER A 1 214 ? -15.561 -14.409 9.056 1.00 97.81 214 SER A N 1
ATOM 1604 C CA . SER A 1 214 ? -15.717 -13.851 7.722 1.00 97.81 214 SER A CA 1
ATOM 1605 C C . SER A 1 214 ? -15.078 -12.464 7.656 1.00 97.81 214 SER A C 1
ATOM 1607 O O . SER A 1 214 ? -15.069 -11.723 8.638 1.00 97.81 214 SER A O 1
ATOM 1609 N N . SER A 1 215 ? -14.526 -12.092 6.501 1.00 98.06 215 SER A N 1
ATOM 1610 C CA . SER A 1 215 ? -13.851 -10.804 6.333 1.00 98.06 215 SER A CA 1
ATOM 1611 C C . SER A 1 215 ? -14.196 -10.134 5.008 1.00 98.06 215 SER A C 1
ATOM 1613 O O . SER A 1 215 ? -14.719 -10.765 4.088 1.00 98.06 215 SER A O 1
ATOM 1615 N N . ARG A 1 216 ? -14.006 -8.814 4.947 1.00 98.19 216 ARG A N 1
ATOM 1616 C CA . ARG A 1 216 ? -14.272 -7.974 3.768 1.00 98.19 216 ARG A CA 1
ATOM 1617 C C . ARG A 1 216 ? -13.620 -6.607 3.925 1.00 98.19 216 ARG A C 1
ATOM 1619 O O . ARG A 1 216 ? -13.401 -6.161 5.048 1.00 98.19 216 ARG A O 1
ATOM 1626 N N . MET A 1 217 ? -13.423 -5.906 2.815 1.00 98.31 217 MET A N 1
ATOM 1627 C CA . MET A 1 217 ? -12.995 -4.509 2.848 1.00 98.31 217 MET A CA 1
ATOM 1628 C C . MET A 1 217 ? -14.135 -3.589 3.297 1.00 98.31 217 MET A C 1
ATOM 1630 O O . MET A 1 217 ? -15.274 -3.703 2.833 1.00 98.31 217 MET A O 1
ATOM 1634 N N . VAL A 1 218 ? -13.813 -2.659 4.187 1.00 97.69 218 VAL A N 1
ATOM 1635 C CA . VAL A 1 218 ? -14.649 -1.526 4.591 1.00 97.69 218 VAL A CA 1
ATOM 1636 C C . VAL A 1 218 ? -13.802 -0.254 4.561 1.00 97.69 218 VAL A C 1
ATOM 1638 O O . VAL A 1 218 ? -12.595 -0.304 4.347 1.00 97.69 218 VAL A O 1
ATOM 1641 N N . LEU A 1 219 ? -14.443 0.899 4.737 1.00 96.62 219 LEU A N 1
ATOM 1642 C CA . LEU A 1 219 ? -13.749 2.178 4.843 1.00 96.62 219 LEU A CA 1
ATOM 1643 C C . LEU A 1 219 ? -13.972 2.706 6.253 1.00 96.62 219 LEU A C 1
ATOM 1645 O O . LEU A 1 219 ? -15.128 2.944 6.625 1.00 96.62 219 LEU A O 1
ATOM 1649 N N . VAL A 1 220 ? -12.890 2.897 7.000 1.00 97.75 220 VAL A N 1
ATOM 1650 C CA . VAL A 1 220 ? -12.930 3.693 8.227 1.00 97.75 220 VAL A CA 1
ATOM 1651 C C . VAL A 1 220 ? -13.145 5.151 7.836 1.00 97.75 220 VAL A C 1
ATOM 1653 O O . VAL A 1 220 ? -12.600 5.632 6.842 1.00 97.75 220 VAL A O 1
ATOM 1656 N N . ARG A 1 221 ? -14.052 5.826 8.542 1.00 94.31 221 ARG A N 1
ATOM 1657 C CA . ARG A 1 221 ? -14.498 7.184 8.191 1.00 94.31 221 ARG A CA 1
ATOM 1658 C C . ARG A 1 221 ? -13.987 8.250 9.129 1.00 94.31 221 ARG A C 1
ATOM 1660 O O . ARG A 1 221 ? -13.835 9.383 8.690 1.00 94.31 221 ARG A O 1
ATOM 1667 N N . ASN A 1 222 ? -13.755 7.869 10.372 1.00 95.00 222 ASN A N 1
ATOM 1668 C CA . ASN A 1 222 ? -13.218 8.716 11.411 1.00 95.00 222 ASN A CA 1
ATOM 1669 C C . ASN A 1 222 ? -12.640 7.825 12.514 1.00 95.00 222 ASN A C 1
ATOM 1671 O O . ASN A 1 222 ? -12.966 6.633 12.579 1.00 95.00 222 ASN A O 1
ATOM 1675 N N . TRP A 1 223 ? -11.806 8.392 13.372 1.00 97.44 223 TRP A N 1
ATOM 1676 C CA . TRP A 1 223 ? -11.349 7.748 14.592 1.00 97.44 223 TRP A CA 1
ATOM 1677 C C . TRP A 1 223 ? -11.009 8.792 15.646 1.00 97.44 223 TRP A C 1
ATOM 1679 O O . TRP A 1 223 ? -10.801 9.970 15.366 1.00 97.44 223 TRP A O 1
ATOM 1689 N N . SER A 1 224 ? -11.018 8.336 16.887 1.00 95.88 224 SER A N 1
ATOM 1690 C CA . SER A 1 224 ? -10.653 9.100 18.076 1.00 95.88 224 SER A CA 1
ATOM 1691 C C . SER A 1 224 ? -10.147 8.120 19.137 1.00 95.88 224 SER A C 1
ATOM 1693 O O . SER A 1 224 ? -10.255 6.912 18.914 1.00 95.88 224 SER A O 1
ATOM 1695 N N . PRO A 1 225 ? -9.700 8.573 20.321 1.00 93.94 225 PRO A N 1
ATOM 1696 C CA . PRO A 1 225 ? -9.369 7.663 21.418 1.00 93.94 225 PRO A CA 1
ATOM 1697 C C . PRO A 1 225 ? -10.502 6.701 21.825 1.00 93.94 225 PRO A C 1
ATOM 1699 O O . PRO A 1 225 ? -10.236 5.698 22.478 1.00 93.94 225 PRO A O 1
ATOM 1702 N N . ALA A 1 226 ? -11.758 6.972 21.437 1.00 94.12 226 ALA A N 1
ATOM 1703 C CA . ALA A 1 226 ? -12.880 6.056 21.646 1.00 94.12 226 ALA A CA 1
ATOM 1704 C C . ALA A 1 226 ? -12.900 4.865 20.666 1.00 94.12 226 ALA A C 1
ATOM 1706 O O . ALA A 1 226 ? -13.517 3.845 20.960 1.00 94.12 226 ALA A O 1
ATOM 1707 N N . GLY A 1 227 ? -12.254 4.983 19.502 1.00 97.19 227 GLY A N 1
ATOM 1708 C CA . GLY A 1 227 ? -12.173 3.922 18.501 1.00 97.19 227 GLY A CA 1
ATOM 1709 C C . GLY A 1 227 ? -12.377 4.379 17.059 1.00 97.19 227 GLY A C 1
ATOM 1710 O O . GLY A 1 227 ? -12.379 5.571 16.752 1.00 97.19 227 GLY A O 1
ATOM 1711 N N . PHE A 1 228 ? -12.550 3.399 16.170 1.00 98.50 228 PHE A N 1
ATOM 1712 C CA . PHE A 1 228 ? -12.665 3.586 14.721 1.00 98.50 228 PHE A CA 1
ATOM 1713 C C . PHE A 1 228 ? -14.114 3.493 14.241 1.00 98.50 228 PHE A C 1
ATOM 1715 O O . PHE A 1 228 ? -14.794 2.494 14.473 1.00 98.50 228 PHE A O 1
ATOM 1722 N N . GLU A 1 229 ? -14.576 4.502 13.509 1.00 97.69 229 GLU A N 1
ATOM 1723 C CA . GLU A 1 229 ? -15.938 4.559 12.984 1.00 97.69 229 GLU A CA 1
ATOM 1724 C C . GLU A 1 229 ? -16.043 3.923 11.592 1.00 97.69 229 GLU A C 1
ATOM 1726 O O . GLU A 1 229 ? -15.372 4.327 10.632 1.00 97.69 229 GLU A O 1
ATOM 1731 N N . ILE A 1 230 ? -16.969 2.977 11.453 1.00 97.00 230 ILE A N 1
ATOM 1732 C CA . ILE A 1 230 ? -17.365 2.377 10.176 1.00 97.00 230 ILE A CA 1
ATOM 1733 C C . ILE A 1 230 ? -18.877 2.500 9.997 1.00 97.00 230 ILE A C 1
ATOM 1735 O O . ILE A 1 230 ? -19.635 2.442 10.955 1.00 97.00 230 ILE A O 1
ATOM 1739 N N . TYR A 1 231 ? -19.347 2.614 8.757 1.00 94.62 231 TYR A N 1
ATOM 1740 C CA . TYR A 1 231 ? -20.781 2.706 8.469 1.00 94.62 231 TYR A CA 1
ATOM 1741 C C . TYR A 1 231 ? -21.209 1.596 7.513 1.00 94.62 231 TYR A C 1
ATOM 1743 O O . TYR A 1 231 ? -20.579 1.376 6.470 1.00 94.62 231 TYR A O 1
ATOM 1751 N N . SER A 1 232 ? -22.268 0.867 7.864 1.00 93.12 232 SER A N 1
ATOM 1752 C CA . SER A 1 232 ? -22.698 -0.322 7.129 1.00 93.12 232 SER A CA 1
ATOM 1753 C C . SER A 1 232 ? -24.179 -0.640 7.301 1.00 93.12 232 SER A C 1
ATOM 1755 O O . SER A 1 232 ? -24.894 -0.021 8.085 1.00 93.12 232 SER A O 1
ATOM 1757 N N . ASP A 1 233 ? -24.621 -1.634 6.536 1.00 91.94 233 ASP A N 1
ATOM 1758 C CA . ASP A 1 233 ? -25.937 -2.237 6.693 1.00 91.94 233 ASP A CA 1
ATOM 1759 C C . ASP A 1 233 ? -25.891 -3.298 7.802 1.00 91.94 233 ASP A C 1
ATOM 1761 O O . ASP A 1 233 ? -25.038 -4.196 7.800 1.00 91.94 233 ASP A O 1
ATOM 1765 N N . THR A 1 234 ? -26.802 -3.177 8.754 1.00 91.50 234 THR A N 1
ATOM 1766 C CA . THR A 1 234 ? -26.888 -4.014 9.951 1.00 91.50 234 THR A CA 1
ATOM 1767 C C . THR A 1 234 ? -27.529 -5.372 9.679 1.00 91.50 234 THR A C 1
ATOM 1769 O O . THR A 1 234 ? -27.298 -6.304 10.442 1.00 91.50 234 THR A O 1
ATOM 1772 N N . GLU A 1 235 ? -28.233 -5.520 8.553 1.00 92.62 235 GLU A N 1
ATOM 1773 C CA . GLU A 1 235 ? -28.781 -6.799 8.077 1.00 92.62 235 GLU A CA 1
ATOM 1774 C C . GLU A 1 235 ? -27.775 -7.586 7.223 1.00 92.62 235 GLU A C 1
ATOM 1776 O O . GLU A 1 235 ? -28.021 -8.730 6.841 1.00 92.62 235 GLU A O 1
ATOM 1781 N N . SER A 1 236 ? -26.622 -6.991 6.905 1.00 94.31 236 SER A N 1
ATOM 1782 C CA . SER A 1 236 ? -25.556 -7.693 6.190 1.00 94.31 236 SER A CA 1
ATOM 1783 C C . SER A 1 236 ? -24.908 -8.770 7.060 1.00 94.31 236 SER A C 1
ATOM 1785 O O . SER A 1 236 ? -24.954 -8.695 8.285 1.00 94.31 236 SER A O 1
ATOM 1787 N N . ARG A 1 237 ? -24.177 -9.713 6.444 1.00 94.31 237 ARG A N 1
ATOM 1788 C CA . ARG A 1 237 ? -23.477 -10.774 7.192 1.00 94.31 237 ARG A CA 1
ATOM 1789 C C . ARG A 1 237 ? -22.571 -10.240 8.309 1.00 94.31 237 ARG A C 1
ATOM 1791 O O . ARG A 1 237 ? -22.553 -10.794 9.396 1.00 94.31 237 ARG A O 1
ATOM 1798 N N . LYS A 1 238 ? -21.857 -9.131 8.077 1.00 95.62 238 LYS A N 1
ATOM 1799 C CA . LYS A 1 238 ? -21.030 -8.513 9.131 1.00 95.62 238 LYS A CA 1
ATOM 1800 C C . LYS A 1 238 ? -21.888 -7.931 10.260 1.00 95.62 238 LYS A C 1
ATOM 1802 O O . LYS A 1 238 ? -21.487 -7.994 11.409 1.00 95.62 238 LYS A O 1
ATOM 1807 N N . GLY A 1 239 ? -23.050 -7.363 9.929 1.00 95.75 239 GLY A N 1
ATOM 1808 C CA . GLY A 1 239 ? -23.958 -6.769 10.905 1.00 95.75 239 GLY A CA 1
ATOM 1809 C C . GLY A 1 239 ? -24.603 -7.830 11.791 1.00 95.75 239 GLY A C 1
ATOM 1810 O O . GLY A 1 239 ? -24.645 -7.655 13.007 1.00 95.75 239 GLY A O 1
ATOM 1811 N N . THR A 1 240 ? -24.999 -8.962 11.203 1.00 96.38 240 THR A N 1
ATOM 1812 C CA . THR A 1 240 ? -25.497 -10.127 11.946 1.00 96.38 240 THR A CA 1
ATOM 1813 C C . THR A 1 240 ? -24.405 -10.789 12.784 1.00 96.38 240 THR A C 1
ATOM 1815 O O . THR A 1 240 ? -24.679 -11.172 13.917 1.00 96.38 240 THR A O 1
ATOM 1818 N N . ASP A 1 241 ? -23.174 -10.890 12.261 1.00 97.62 241 ASP A N 1
ATOM 1819 C CA . ASP A 1 241 ? -22.020 -11.385 13.022 1.00 97.62 241 ASP A CA 1
ATOM 1820 C C . ASP A 1 241 ? -21.777 -10.492 14.252 1.00 97.62 241 ASP A C 1
ATOM 1822 O O . ASP A 1 241 ? -21.779 -10.997 15.367 1.00 97.62 241 ASP A O 1
ATOM 1826 N N . ILE A 1 242 ? -21.671 -9.166 14.070 1.00 97.75 242 ILE A N 1
ATOM 1827 C CA . ILE A 1 242 ? -21.436 -8.192 15.156 1.00 97.75 242 ILE A CA 1
ATOM 1828 C C . ILE A 1 242 ? -22.537 -8.251 16.222 1.00 97.75 242 ILE A C 1
ATOM 1830 O O . ILE A 1 242 ? -22.248 -8.183 17.414 1.00 97.75 242 ILE A O 1
ATOM 1834 N N . ALA A 1 243 ? -23.803 -8.383 15.811 1.00 96.81 243 ALA A N 1
ATOM 1835 C CA . ALA A 1 243 ? -24.922 -8.468 16.748 1.00 96.81 243 ALA A CA 1
ATOM 1836 C C . ALA A 1 243 ? -24.863 -9.729 17.627 1.00 96.81 243 ALA A C 1
ATOM 1838 O O . ALA A 1 243 ? -25.301 -9.697 18.775 1.00 96.81 243 ALA A O 1
ATOM 1839 N N . ALA A 1 244 ? -24.336 -10.832 17.093 1.00 97.50 244 ALA A N 1
ATOM 1840 C CA . ALA A 1 244 ? -24.227 -12.100 17.805 1.00 97.50 244 ALA A CA 1
ATOM 1841 C C . ALA A 1 244 ? -22.901 -12.256 18.570 1.00 97.50 244 ALA A C 1
ATOM 1843 O O . ALA A 1 244 ? -22.853 -12.942 19.590 1.00 97.50 244 ALA A O 1
ATOM 1844 N N . ASN A 1 245 ? -21.831 -11.640 18.074 1.00 98.00 245 ASN A N 1
ATOM 1845 C CA . ASN A 1 245 ? -20.489 -11.663 18.632 1.00 98.00 245 ASN A CA 1
ATOM 1846 C C . ASN A 1 245 ? -19.831 -10.288 18.402 1.00 98.00 245 ASN A C 1
ATOM 1848 O O . ASN A 1 245 ? -19.355 -10.013 17.297 1.00 98.00 245 ASN A O 1
ATOM 1852 N N . PRO A 1 246 ? -19.775 -9.418 19.427 1.00 97.62 246 PRO A N 1
ATOM 1853 C CA . PRO A 1 246 ? -19.316 -8.040 19.283 1.00 97.62 246 PRO A CA 1
ATOM 1854 C C . PRO A 1 246 ? -17.784 -7.927 19.256 1.00 97.62 246 PRO A C 1
ATOM 1856 O O . PRO A 1 246 ? -17.249 -6.903 19.659 1.00 97.62 246 PRO A O 1
ATOM 1859 N N . LEU A 1 247 ? -17.064 -8.965 18.831 1.00 98.38 247 LEU A N 1
ATOM 1860 C CA . LEU A 1 247 ? -15.612 -8.947 18.671 1.00 98.38 247 LEU A CA 1
ATOM 1861 C C . LEU A 1 247 ? -15.251 -8.872 17.189 1.00 98.38 247 LEU A C 1
ATOM 1863 O O . LEU A 1 247 ? -15.874 -9.520 16.340 1.00 98.38 247 LEU A O 1
ATOM 1867 N N . GLY A 1 248 ? -14.206 -8.117 16.872 1.00 98.12 248 GLY A N 1
ATOM 1868 C CA . GLY A 1 248 ? -13.683 -8.065 15.517 1.00 98.12 248 GLY A CA 1
ATOM 1869 C C . GLY A 1 248 ? -12.271 -7.514 15.434 1.00 98.12 248 GLY A C 1
ATOM 1870 O O . GLY A 1 248 ? -11.669 -7.109 16.428 1.00 98.12 248 GLY A O 1
ATOM 1871 N N . ALA A 1 249 ? -11.749 -7.529 14.212 1.00 98.75 249 ALA A N 1
ATOM 1872 C CA . ALA A 1 249 ? -10.416 -7.036 13.915 1.00 98.75 249 ALA A CA 1
ATOM 1873 C C . ALA A 1 249 ? -10.402 -6.205 12.632 1.00 98.75 249 ALA A C 1
ATOM 1875 O O . ALA A 1 249 ? -11.098 -6.517 11.662 1.00 98.75 249 ALA A O 1
ATOM 1876 N N . LEU A 1 250 ? -9.583 -5.163 12.634 1.00 98.88 250 LEU A N 1
ATOM 1877 C CA . LEU A 1 250 ? -9.263 -4.324 11.492 1.00 98.88 250 LEU A CA 1
ATOM 1878 C C . LEU A 1 250 ? -7.817 -4.594 11.068 1.00 98.88 250 LEU A C 1
ATOM 1880 O O . LEU A 1 250 ? -6.933 -4.703 11.916 1.00 98.88 250 LEU A O 1
ATOM 1884 N N . CYS A 1 251 ? -7.568 -4.695 9.765 1.00 98.81 251 CYS A N 1
ATOM 1885 C CA . CYS A 1 251 ? -6.228 -4.846 9.210 1.00 98.81 251 CYS A CA 1
ATOM 1886 C C . CYS A 1 251 ? -6.025 -3.907 8.019 1.00 98.81 251 CYS A C 1
ATOM 1888 O O . CYS A 1 251 ? -6.657 -4.066 6.967 1.00 98.81 251 CYS A O 1
ATOM 1890 N N . TRP A 1 252 ? -5.144 -2.926 8.208 1.00 98.75 252 TRP A N 1
ATOM 1891 C CA . TRP A 1 252 ? -4.597 -2.093 7.145 1.00 98.75 252 TRP A CA 1
ATOM 1892 C C . TRP A 1 252 ? -3.319 -2.729 6.624 1.00 98.75 252 TRP A C 1
ATOM 1894 O O . TRP A 1 252 ? -2.505 -3.230 7.397 1.00 98.75 252 TRP A O 1
ATOM 1904 N N . HIS A 1 253 ? -3.131 -2.676 5.312 1.00 98.00 253 HIS A N 1
ATOM 1905 C CA . HIS A 1 253 ? -1.887 -3.080 4.678 1.00 98.00 253 HIS A CA 1
ATOM 1906 C C . HIS A 1 253 ? -1.543 -2.067 3.592 1.00 98.00 253 HIS A C 1
ATOM 1908 O O . HIS A 1 253 ? -2.073 -2.126 2.480 1.00 98.00 253 HIS A O 1
ATOM 1914 N N . TRP A 1 254 ? -0.663 -1.134 3.943 1.00 95.94 254 TRP A N 1
ATOM 1915 C CA . TRP A 1 254 ? -0.130 -0.143 3.022 1.00 95.94 254 TRP A CA 1
ATOM 1916 C C . TRP A 1 254 ? 1.099 -0.740 2.350 1.00 95.94 254 TRP A C 1
ATOM 1918 O O . TRP A 1 254 ? 2.125 -0.991 2.983 1.00 95.94 254 TRP A O 1
ATOM 1928 N N . LYS A 1 255 ? 0.955 -1.031 1.056 1.00 87.56 255 LYS A N 1
ATOM 1929 C CA . LYS A 1 255 ? 1.995 -1.657 0.230 1.00 87.56 255 LYS A CA 1
ATOM 1930 C C . LYS A 1 255 ? 3.135 -0.666 -0.047 1.00 87.56 255 LYS A C 1
ATOM 1932 O O . LYS A 1 255 ? 3.258 0.362 0.617 1.00 87.56 255 LYS A O 1
ATOM 1937 N N . ALA A 1 256 ? 3.991 -0.980 -1.018 1.00 79.12 256 ALA A N 1
ATOM 1938 C CA . ALA A 1 256 ? 5.025 -0.057 -1.471 1.00 79.12 256 ALA A CA 1
ATOM 1939 C C . ALA A 1 256 ? 4.428 1.337 -1.789 1.00 79.12 256 ALA A C 1
ATOM 1941 O O . ALA A 1 256 ? 3.354 1.403 -2.395 1.00 79.12 256 ALA A O 1
ATOM 1942 N N . PRO A 1 257 ? 5.101 2.428 -1.381 1.00 84.00 257 PRO A N 1
ATOM 1943 C CA . PRO A 1 257 ? 6.457 2.446 -0.820 1.00 84.00 257 PRO A CA 1
ATOM 1944 C C . PRO A 1 257 ? 6.546 2.222 0.702 1.00 84.00 257 PRO A C 1
ATOM 1946 O O . PRO A 1 257 ? 7.649 2.088 1.208 1.00 84.00 257 PRO A O 1
ATOM 1949 N N . LEU A 1 258 ? 5.432 2.177 1.442 1.00 81.56 258 LEU A N 1
ATOM 1950 C CA . LEU A 1 258 ? 5.482 2.128 2.912 1.00 81.56 258 LEU A CA 1
ATOM 1951 C C . LEU A 1 258 ? 5.796 0.742 3.468 1.00 81.56 258 LEU A C 1
ATOM 1953 O O . LEU A 1 258 ? 6.535 0.641 4.439 1.00 81.56 258 LEU A O 1
ATOM 1957 N N . GLN A 1 259 ? 5.210 -0.307 2.883 1.00 91.44 259 GLN A N 1
ATOM 1958 C CA . GLN A 1 259 ? 5.360 -1.698 3.337 1.00 91.44 259 GLN A CA 1
ATOM 1959 C C . GLN A 1 259 ? 5.067 -1.872 4.841 1.00 91.44 259 GLN A C 1
ATOM 1961 O O . GLN A 1 259 ? 5.825 -2.490 5.591 1.00 91.44 259 GLN A O 1
ATOM 1966 N N . ARG A 1 260 ? 3.935 -1.314 5.279 1.00 96.94 260 ARG A N 1
ATOM 1967 C CA . ARG A 1 260 ? 3.493 -1.296 6.678 1.00 96.94 260 ARG A CA 1
ATOM 1968 C C . ARG A 1 260 ? 2.139 -1.969 6.831 1.00 96.94 260 ARG A C 1
ATOM 1970 O O . ARG A 1 260 ? 1.268 -1.882 5.961 1.00 96.94 260 ARG A O 1
ATOM 1977 N N . GLN A 1 261 ? 1.938 -2.602 7.977 1.00 98.56 261 GLN A N 1
ATOM 1978 C CA . GLN A 1 261 ? 0.652 -3.158 8.377 1.00 98.56 261 GLN A CA 1
ATOM 1979 C C . GLN A 1 261 ? 0.275 -2.642 9.762 1.00 98.56 261 GLN A C 1
ATOM 1981 O O . GLN A 1 261 ? 1.108 -2.586 10.664 1.00 98.56 261 GLN A O 1
ATOM 1986 N N . VAL A 1 262 ? -1.008 -2.323 9.929 1.00 98.81 262 VAL A N 1
ATOM 1987 C CA . VAL A 1 262 ? -1.597 -2.076 11.245 1.00 98.81 262 VAL A CA 1
ATOM 1988 C C . VAL A 1 262 ? -2.731 -3.059 11.470 1.00 98.81 262 VAL A C 1
ATOM 1990 O O . VAL A 1 262 ? -3.619 -3.200 10.624 1.00 98.81 262 VAL A O 1
ATOM 1993 N N . ARG A 1 263 ? -2.721 -3.728 12.620 1.00 98.81 263 ARG A N 1
ATOM 1994 C CA . ARG A 1 263 ? -3.834 -4.550 13.097 1.00 98.81 263 ARG A CA 1
ATOM 1995 C C . ARG A 1 263 ? -4.433 -3.919 14.339 1.00 98.81 263 ARG A C 1
ATOM 1997 O O . ARG A 1 263 ? -3.702 -3.471 15.213 1.00 98.81 263 ARG A O 1
ATOM 2004 N N . VAL A 1 264 ? -5.755 -3.926 14.419 1.00 98.81 264 VAL A N 1
ATOM 2005 C CA . VAL A 1 264 ? -6.509 -3.489 15.594 1.00 98.81 264 VAL A CA 1
ATOM 2006 C C . VAL A 1 264 ? -7.502 -4.576 15.951 1.00 98.81 264 VAL A C 1
ATOM 2008 O O . VAL A 1 264 ? -8.259 -5.016 15.090 1.00 98.81 264 VAL A O 1
ATOM 2011 N N . GLU A 1 265 ? -7.507 -5.008 17.205 1.00 98.62 265 GLU A N 1
ATOM 2012 C CA . GLU A 1 265 ? -8.422 -6.023 17.734 1.00 98.62 265 GLU A CA 1
ATOM 2013 C C . GLU A 1 265 ? -9.220 -5.404 18.882 1.00 98.62 265 GLU A C 1
ATOM 2015 O O . GLU A 1 265 ? -8.666 -4.652 19.689 1.00 98.62 265 GLU A O 1
ATOM 2020 N N . GLY A 1 266 ? -10.518 -5.695 18.953 1.00 97.94 266 GLY A N 1
ATOM 2021 C CA . GLY A 1 266 ? -11.343 -5.203 20.050 1.00 97.94 266 GLY A CA 1
ATOM 2022 C C . GLY A 1 266 ? -12.839 -5.420 19.867 1.00 97.94 266 GLY A C 1
ATOM 2023 O O . GLY A 1 266 ? -13.289 -6.263 19.080 1.00 97.94 266 GLY A O 1
ATOM 2024 N N . ARG A 1 267 ? -13.613 -4.647 20.630 1.00 98.00 267 ARG A N 1
ATOM 2025 C CA . ARG A 1 267 ? -15.075 -4.726 20.668 1.00 98.00 267 ARG A CA 1
ATOM 2026 C C . ARG A 1 267 ? -15.706 -3.826 19.616 1.00 98.00 267 ARG A C 1
ATOM 2028 O O . ARG A 1 267 ? -15.194 -2.756 19.313 1.00 98.00 267 ARG A O 1
ATOM 2035 N N . ILE A 1 268 ? -16.842 -4.242 19.071 1.00 98.44 268 ILE A N 1
ATOM 2036 C CA . ILE A 1 268 ? -17.610 -3.478 18.092 1.00 98.44 268 ILE A CA 1
ATOM 2037 C C . ILE A 1 268 ? -18.968 -3.131 18.687 1.00 98.44 268 ILE A C 1
ATOM 2039 O O . ILE A 1 268 ? -19.757 -4.015 19.023 1.00 98.44 268 ILE A O 1
ATOM 2043 N N . GLU A 1 269 ? -19.260 -1.839 18.760 1.00 97.38 269 GLU A N 1
ATOM 2044 C CA . GLU A 1 269 ? -20.520 -1.312 19.278 1.00 97.38 269 GLU A CA 1
ATOM 2045 C C . GLU A 1 269 ? -21.269 -0.531 18.200 1.00 97.38 269 GLU A C 1
ATOM 2047 O O . GLU A 1 269 ? -20.676 -0.019 17.252 1.00 97.38 269 GLU A O 1
ATOM 2052 N N . ARG A 1 270 ? -22.598 -0.449 18.309 1.00 95.75 270 ARG A N 1
ATOM 2053 C CA . ARG A 1 270 ? -23.394 0.405 17.418 1.00 95.75 270 ARG A CA 1
ATOM 2054 C C . ARG A 1 270 ? -23.198 1.866 17.810 1.00 95.75 270 ARG A C 1
ATOM 2056 O O . ARG A 1 270 ? -23.335 2.219 18.977 1.00 95.75 270 ARG A O 1
ATOM 2063 N N . LEU A 1 271 ? -22.964 2.720 16.818 1.00 95.25 271 LEU A N 1
ATOM 2064 C CA . LEU A 1 271 ? -22.995 4.163 17.025 1.00 95.25 271 LEU A CA 1
ATOM 2065 C C . LEU A 1 271 ? -24.439 4.640 17.266 1.00 95.25 271 LEU A C 1
ATOM 2067 O O . LEU A 1 271 ? -25.373 4.072 16.684 1.00 95.25 271 LEU A O 1
ATOM 2071 N N . PRO A 1 272 ? -24.633 5.705 18.067 1.00 94.31 272 PRO A N 1
ATOM 2072 C CA . PRO A 1 272 ? -25.917 6.382 18.198 1.00 94.31 272 PRO A CA 1
ATOM 2073 C C . PRO A 1 272 ? -26.526 6.748 16.841 1.00 94.31 272 PRO A C 1
ATOM 2075 O O . PRO A 1 272 ? -25.822 7.198 15.933 1.00 94.31 272 PRO A O 1
ATOM 2078 N N . GLU A 1 273 ? -27.851 6.626 16.719 1.00 92.31 273 GLU A N 1
ATOM 2079 C CA . GLU A 1 273 ? -28.550 6.913 15.459 1.00 92.31 273 GLU A CA 1
ATOM 2080 C C . GLU A 1 273 ? -28.302 8.337 14.955 1.00 92.31 273 GLU A C 1
ATOM 2082 O O . GLU A 1 273 ? -28.087 8.525 13.762 1.00 92.31 273 GLU A O 1
ATOM 2087 N N . ALA A 1 274 ? -28.197 9.309 15.866 1.00 91.81 274 ALA A N 1
ATOM 2088 C CA . ALA A 1 274 ? -27.907 10.700 15.529 1.00 91.81 274 ALA A CA 1
ATOM 2089 C C . ALA A 1 274 ? -26.581 10.880 14.760 1.00 91.81 274 ALA A C 1
ATOM 2091 O O . ALA A 1 274 ? -26.505 11.717 13.859 1.00 91.81 274 ALA A O 1
ATOM 2092 N N . LEU A 1 275 ? -25.545 10.083 15.062 1.00 90.75 275 LEU A N 1
ATOM 2093 C CA . LEU A 1 275 ? -24.279 10.119 14.318 1.00 90.75 275 LEU A CA 1
ATOM 2094 C C . LEU A 1 275 ? -24.435 9.494 12.926 1.00 90.75 275 LEU A C 1
ATOM 2096 O O . LEU A 1 275 ? -23.927 10.032 11.942 1.00 90.75 275 LEU A O 1
ATOM 2100 N N . ALA A 1 276 ? -25.198 8.402 12.819 1.00 91.69 276 ALA A N 1
ATOM 2101 C CA . ALA A 1 276 ? -25.536 7.804 11.529 1.00 91.69 276 ALA A CA 1
ATOM 2102 C C . ALA A 1 276 ? -26.380 8.744 10.653 1.00 91.69 276 ALA A C 1
ATOM 2104 O O . ALA A 1 276 ? -26.146 8.811 9.446 1.00 91.69 276 ALA A O 1
ATOM 2105 N N . ASP A 1 277 ? -27.313 9.492 11.246 1.00 91.25 277 ASP A N 1
ATOM 2106 C CA . ASP A 1 277 ? -28.112 10.514 10.567 1.00 91.25 277 ASP A CA 1
ATOM 2107 C C . ASP A 1 277 ? -27.244 11.665 10.061 1.00 91.25 277 ASP A C 1
ATOM 2109 O O . ASP A 1 277 ? -27.302 12.001 8.876 1.00 91.25 277 ASP A O 1
ATOM 2113 N N . ALA A 1 278 ? -26.394 12.232 10.921 1.00 90.94 278 ALA A N 1
ATOM 2114 C CA . ALA A 1 278 ? -25.487 13.314 10.543 1.00 90.94 278 ALA A CA 1
ATOM 2115 C C . ALA A 1 278 ? -24.565 12.893 9.387 1.00 90.94 278 ALA A C 1
ATOM 2117 O O . ALA A 1 278 ? -24.441 13.597 8.380 1.00 90.94 278 ALA A O 1
ATOM 2118 N N . TYR A 1 279 ? -23.981 11.697 9.482 1.00 90.56 279 TYR A N 1
ATOM 2119 C CA . TYR A 1 279 ? -23.120 11.168 8.434 1.00 90.56 279 TYR A CA 1
ATOM 2120 C C . TYR A 1 279 ? -23.895 10.824 7.145 1.00 90.56 279 TYR A C 1
ATOM 2122 O O . TYR A 1 279 ? -23.380 11.041 6.046 1.00 90.56 279 TYR A O 1
ATOM 2130 N N . TRP A 1 280 ? -25.142 10.340 7.235 1.00 89.88 280 TRP A N 1
ATOM 2131 C CA . TRP A 1 280 ? -26.012 10.140 6.067 1.00 89.88 280 TRP A CA 1
ATOM 2132 C C . TRP A 1 280 ? -26.275 11.457 5.330 1.00 89.88 280 TRP A C 1
ATOM 2134 O O . TRP A 1 280 ? -26.151 11.511 4.106 1.00 89.88 280 TRP A O 1
ATOM 2144 N N . GLN A 1 281 ? -26.563 12.539 6.058 1.00 88.06 281 GLN A N 1
ATOM 2145 C CA . GLN A 1 281 ? -26.816 13.853 5.459 1.00 88.06 281 GLN A CA 1
ATOM 2146 C C . GLN A 1 281 ? -25.583 14.441 4.757 1.00 88.06 281 GLN A C 1
ATOM 2148 O O . GLN A 1 281 ? -25.714 15.071 3.706 1.00 88.06 281 GLN A O 1
ATOM 2153 N N . ALA A 1 282 ? -24.380 14.184 5.274 1.00 87.69 282 ALA A N 1
ATOM 2154 C CA . ALA A 1 282 ? -23.134 14.668 4.680 1.00 87.69 282 ALA A CA 1
ATOM 2155 C C . ALA A 1 282 ? -22.745 13.960 3.363 1.00 87.69 282 ALA A C 1
ATOM 2157 O O . ALA A 1 282 ? -21.884 14.444 2.627 1.00 87.69 282 ALA A O 1
ATOM 2158 N N . ARG A 1 283 ? -23.357 12.814 3.028 1.00 86.56 283 ARG A N 1
ATOM 2159 C CA . ARG A 1 283 ? -22.971 12.027 1.846 1.00 86.56 283 ARG A CA 1
ATOM 2160 C C . ARG A 1 283 ? -23.417 12.650 0.517 1.00 86.56 283 ARG A C 1
ATOM 2162 O O . ARG A 1 283 ? -24.496 13.244 0.436 1.00 86.56 283 ARG A O 1
ATOM 2169 N N . PRO A 1 284 ? -22.655 12.424 -0.574 1.00 85.56 284 PRO A N 1
ATOM 2170 C CA . PRO A 1 284 ? -23.112 12.750 -1.920 1.00 85.56 284 PRO A CA 1
ATOM 2171 C C . PRO A 1 284 ? -24.390 11.980 -2.267 1.00 85.56 284 PRO A C 1
ATOM 2173 O O . PRO A 1 284 ? -24.452 10.764 -2.077 1.00 85.56 284 PRO A O 1
ATOM 2176 N N . ARG A 1 285 ? -25.383 12.668 -2.846 1.00 81.62 285 ARG A N 1
ATOM 2177 C CA . ARG A 1 285 ? -26.699 12.102 -3.204 1.00 81.62 285 ARG A CA 1
ATOM 2178 C C . ARG A 1 285 ? -26.597 10.786 -3.983 1.00 81.62 285 ARG A C 1
ATOM 2180 O O . ARG A 1 285 ? -27.290 9.831 -3.648 1.00 81.62 285 ARG A O 1
ATOM 2187 N N . ALA A 1 286 ? -25.701 10.715 -4.969 1.00 75.75 286 ALA A N 1
ATOM 2188 C CA . ALA A 1 286 ? -25.504 9.514 -5.786 1.00 75.75 286 ALA A CA 1
ATOM 2189 C C . ALA A 1 286 ? -25.135 8.268 -4.952 1.00 75.75 286 ALA A C 1
ATOM 2191 O O . ALA A 1 286 ? -25.489 7.150 -5.310 1.00 75.75 286 ALA A O 1
ATOM 2192 N N . GLN A 1 287 ? -24.473 8.444 -3.802 1.00 82.62 287 GLN A N 1
ATOM 2193 C CA . GLN A 1 287 ? -24.124 7.342 -2.900 1.00 82.62 287 GLN A CA 1
ATOM 2194 C C . GLN A 1 287 ? -25.268 6.932 -1.964 1.00 82.62 287 GLN A C 1
ATOM 2196 O O . GLN A 1 287 ? -25.181 5.869 -1.350 1.00 82.62 287 GLN A O 1
ATOM 2201 N N . LEU A 1 288 ? -26.301 7.765 -1.811 1.00 85.38 288 LEU A N 1
ATOM 2202 C CA . LEU A 1 288 ? -27.454 7.475 -0.957 1.00 85.38 288 LEU A CA 1
ATOM 2203 C C . LEU A 1 288 ? -28.438 6.544 -1.660 1.00 85.38 288 LEU A C 1
ATOM 2205 O O . LEU A 1 288 ? -28.888 5.571 -1.061 1.00 85.38 288 LEU A O 1
ATOM 2209 N N . ILE A 1 289 ? -28.713 6.799 -2.942 1.00 83.12 289 ILE A N 1
ATOM 2210 C CA . ILE A 1 289 ? -29.716 6.045 -3.706 1.00 83.12 289 ILE A CA 1
ATOM 2211 C C . ILE A 1 289 ? -29.326 4.566 -3.777 1.00 83.12 289 ILE A C 1
ATOM 2213 O O . ILE A 1 289 ? -30.079 3.715 -3.318 1.00 83.12 289 ILE A O 1
ATOM 2217 N N . GLY A 1 290 ? -28.084 4.256 -4.164 1.00 82.69 290 GLY A N 1
ATOM 2218 C CA . GLY A 1 290 ? -27.607 2.869 -4.182 1.00 82.69 290 GLY A CA 1
ATOM 2219 C C . GLY A 1 290 ? -27.633 2.159 -2.817 1.00 82.69 290 GLY A C 1
ATOM 2220 O O . GLY A 1 290 ? -27.681 0.931 -2.771 1.00 82.69 290 GLY A O 1
ATOM 2221 N N . ARG A 1 291 ? -27.621 2.894 -1.693 1.00 83.44 291 ARG A N 1
ATOM 2222 C CA . ARG A 1 291 ? -27.753 2.320 -0.339 1.00 83.44 291 ARG A CA 1
ATOM 2223 C C . ARG A 1 291 ? -29.201 2.042 0.045 1.00 83.44 291 ARG A C 1
ATOM 2225 O O . ARG A 1 291 ? -29.432 1.109 0.806 1.00 83.44 291 ARG A O 1
ATOM 2232 N N . VAL A 1 292 ? -30.149 2.817 -0.476 1.00 82.44 292 VAL A N 1
ATOM 2233 C CA . VAL A 1 292 ? -31.580 2.533 -0.323 1.00 82.44 292 VAL A CA 1
ATOM 2234 C C . VAL A 1 292 ? -31.976 1.324 -1.160 1.00 82.44 292 VAL A C 1
ATOM 2236 O O . VAL A 1 292 ? -32.582 0.404 -0.613 1.00 82.44 292 VAL A O 1
ATOM 2239 N N . THR A 1 293 ? -31.531 1.274 -2.418 1.00 80.12 293 THR A N 1
ATOM 2240 C CA . THR A 1 293 ? -31.831 0.183 -3.356 1.00 80.12 293 THR A CA 1
ATOM 2241 C C . THR A 1 293 ? -31.234 -1.153 -2.920 1.00 80.12 293 THR A C 1
ATOM 2243 O O . THR A 1 293 ? -31.845 -2.210 -3.068 1.00 80.12 293 THR A O 1
ATOM 2246 N N . SER A 1 294 ? -30.002 -1.141 -2.402 1.00 83.06 294 SER A N 1
ATOM 2247 C CA . SER A 1 294 ? -29.284 -2.370 -2.066 1.00 83.06 294 SER A CA 1
ATOM 2248 C C . SER A 1 294 ? -29.627 -2.862 -0.658 1.00 83.06 294 SER A C 1
ATOM 2250 O O . SER A 1 294 ? -29.357 -2.184 0.336 1.00 83.06 294 SER A O 1
ATOM 2252 N N . HIS A 1 295 ? -30.147 -4.088 -0.568 1.00 81.12 295 HIS A N 1
ATOM 2253 C CA . HIS A 1 295 ? -30.164 -4.881 0.663 1.00 81.12 295 HIS A CA 1
ATOM 2254 C C . HIS A 1 295 ? -28.842 -5.650 0.758 1.00 81.12 295 HIS A C 1
ATOM 2256 O O . HIS A 1 295 ? -28.656 -6.693 0.126 1.00 81.12 295 HIS A O 1
ATOM 2262 N N . GLN A 1 296 ? -27.862 -5.083 1.465 1.00 85.75 296 GLN A N 1
ATOM 2263 C CA . GLN A 1 296 ? -26.471 -5.521 1.352 1.00 85.75 296 GLN A CA 1
ATOM 2264 C C . GLN A 1 296 ? -26.282 -6.989 1.781 1.00 85.75 296 GLN A C 1
ATOM 2266 O O . GLN A 1 296 ? -26.472 -7.332 2.943 1.00 85.75 296 GLN A O 1
ATOM 2271 N N . SER A 1 297 ? -25.719 -7.815 0.891 1.00 77.75 297 SER A N 1
ATOM 2272 C CA . SER A 1 297 ? -25.436 -9.260 1.079 1.00 77.75 297 SER A CA 1
ATOM 2273 C C . SER A 1 297 ? -26.633 -10.207 0.930 1.00 77.75 297 SER A C 1
ATOM 2275 O O . SER A 1 297 ? -26.444 -11.411 1.088 1.00 77.75 297 SER A O 1
ATOM 2277 N N . GLN A 1 298 ? -27.825 -9.704 0.597 1.00 81.38 298 GLN A N 1
ATOM 2278 C CA . GLN A 1 298 ? -28.952 -10.555 0.207 1.00 81.38 298 GLN A CA 1
ATOM 2279 C C . GLN A 1 298 ? -28.804 -11.020 -1.257 1.00 81.38 298 GLN A C 1
ATOM 2281 O O . GLN A 1 298 ? -28.230 -10.283 -2.068 1.00 81.38 298 GLN A O 1
ATOM 2286 N N . PRO A 1 299 ? -29.299 -12.219 -1.626 1.00 75.75 299 PRO A N 1
ATOM 2287 C CA . PRO A 1 299 ? -29.311 -12.668 -3.017 1.00 75.75 299 PRO A CA 1
ATOM 2288 C C . PRO A 1 299 ? -30.097 -11.707 -3.919 1.00 75.75 299 PRO A C 1
ATOM 2290 O O . PRO A 1 299 ? -31.162 -11.222 -3.545 1.00 75.75 299 PRO A O 1
ATOM 2293 N N . ALA A 1 300 ? -29.593 -11.469 -5.129 1.00 81.19 300 ALA A N 1
ATOM 2294 C CA . ALA A 1 300 ? -30.294 -10.723 -6.170 1.00 81.19 300 ALA A CA 1
ATOM 2295 C C . ALA A 1 300 ? -30.537 -11.627 -7.382 1.00 81.19 300 ALA A C 1
ATOM 2297 O O . ALA A 1 300 ? -29.687 -12.447 -7.721 1.00 81.19 300 ALA A O 1
ATOM 2298 N N . ASN A 1 301 ? -31.674 -11.445 -8.060 1.00 81.69 301 ASN A N 1
ATOM 2299 C CA . ASN A 1 301 ? -32.046 -12.271 -9.215 1.00 81.69 301 ASN A CA 1
ATOM 2300 C C . ASN A 1 301 ? -31.068 -12.120 -10.395 1.00 81.69 301 ASN A C 1
ATOM 2302 O O . ASN A 1 301 ? -30.784 -13.090 -11.087 1.00 81.69 301 ASN A O 1
ATOM 2306 N N . SER A 1 302 ? -30.584 -10.899 -10.654 1.00 89.56 302 SER A N 1
ATOM 2307 C CA . SER A 1 302 ? -29.608 -10.589 -11.710 1.00 89.56 302 SER A CA 1
ATOM 2308 C C . SER A 1 302 ? -29.044 -9.174 -11.556 1.00 89.56 302 SER A C 1
ATOM 2310 O O . SER A 1 302 ? -29.616 -8.330 -10.857 1.00 89.56 302 SER A O 1
ATOM 2312 N N . ARG A 1 303 ? -27.934 -8.886 -12.248 1.00 89.00 303 ARG A N 1
ATOM 2313 C CA . ARG A 1 303 ? -27.351 -7.537 -12.303 1.00 89.00 303 ARG A CA 1
ATOM 2314 C C . ARG A 1 303 ? -28.302 -6.548 -12.976 1.00 89.00 303 ARG A C 1
ATOM 2316 O O . ARG A 1 303 ? -28.446 -5.420 -12.515 1.00 89.00 303 ARG A O 1
ATOM 2323 N N . GLU A 1 304 ? -28.998 -6.979 -14.020 1.00 90.88 304 GLU A N 1
ATOM 2324 C CA . GLU A 1 304 ? -29.989 -6.177 -14.736 1.00 90.88 304 GLU A CA 1
ATOM 2325 C C . GLU A 1 304 ? -31.172 -5.822 -13.828 1.00 90.88 304 GLU A C 1
ATOM 2327 O O . GLU A 1 304 ? -31.683 -4.706 -13.896 1.00 90.88 304 GLU A O 1
ATOM 2332 N N . ALA A 1 305 ? -31.593 -6.737 -12.947 1.00 87.69 305 ALA A N 1
ATOM 2333 C CA . ALA A 1 305 ? -32.628 -6.446 -11.958 1.00 87.69 305 ALA A CA 1
ATOM 2334 C C . ALA A 1 305 ? -32.183 -5.371 -10.953 1.00 87.69 305 ALA A C 1
ATOM 2336 O O . ALA A 1 305 ? -32.970 -4.477 -10.650 1.00 87.69 305 ALA A O 1
ATOM 2337 N N . LEU A 1 306 ? -30.925 -5.405 -10.496 1.00 89.19 306 LEU A N 1
ATOM 2338 C CA . LEU A 1 306 ? -30.370 -4.369 -9.614 1.00 89.19 306 LEU A CA 1
ATOM 2339 C C . LEU A 1 306 ? -30.304 -2.999 -10.298 1.00 89.19 306 LEU A C 1
ATOM 2341 O O . LEU A 1 306 ? -30.651 -1.997 -9.682 1.00 89.19 306 LEU A O 1
ATOM 2345 N N . LEU A 1 307 ? -29.902 -2.950 -11.573 1.00 90.50 307 LEU A N 1
ATOM 2346 C CA . LEU A 1 307 ? -29.865 -1.699 -12.340 1.00 90.50 307 LEU A CA 1
ATOM 2347 C C . LEU A 1 307 ? -31.267 -1.117 -12.558 1.00 90.50 307 LEU A C 1
ATOM 2349 O O . LEU A 1 307 ? -31.446 0.093 -12.451 1.00 90.50 307 LEU A O 1
ATOM 2353 N N . ARG A 1 308 ? -32.272 -1.967 -12.808 1.00 89.62 308 ARG A N 1
ATOM 2354 C CA . ARG A 1 308 ? -33.674 -1.526 -12.892 1.00 89.62 308 ARG A CA 1
ATOM 2355 C C . ARG A 1 308 ? -34.191 -0.991 -11.560 1.00 89.62 308 ARG A C 1
ATOM 2357 O O . ARG A 1 308 ? -34.853 0.040 -11.555 1.00 89.62 308 ARG A O 1
ATOM 2364 N N . ALA A 1 309 ? -33.879 -1.662 -10.451 1.00 86.94 309 ALA A N 1
ATOM 2365 C CA . ALA A 1 309 ? -34.252 -1.191 -9.119 1.00 86.94 309 ALA A CA 1
ATOM 2366 C C . ALA A 1 309 ? -33.586 0.157 -8.794 1.00 86.94 309 ALA A C 1
ATOM 2368 O O . ALA A 1 309 ? -34.249 1.057 -8.290 1.00 86.94 309 ALA A O 1
ATOM 2369 N N . LEU A 1 310 ? -32.310 0.325 -9.161 1.00 89.38 310 LEU A N 1
ATOM 2370 C CA . LEU A 1 310 ? -31.588 1.583 -8.973 1.00 89.38 310 LEU A CA 1
ATOM 2371 C C . LEU A 1 310 ? -32.244 2.724 -9.759 1.00 89.38 310 LEU A C 1
ATOM 2373 O O . LEU A 1 310 ? -32.514 3.772 -9.185 1.00 89.38 310 LEU A O 1
ATOM 2377 N N . ALA A 1 311 ? -32.554 2.504 -11.039 1.00 88.44 311 ALA A N 1
ATOM 2378 C CA . ALA A 1 311 ? -33.225 3.503 -11.871 1.00 88.44 311 ALA A CA 1
ATOM 2379 C C . ALA A 1 311 ? -34.632 3.858 -11.347 1.00 88.44 311 ALA A C 1
ATOM 2381 O O . ALA A 1 311 ? -35.042 5.017 -11.404 1.00 88.44 311 ALA A O 1
ATOM 2382 N N . ALA A 1 312 ? -35.367 2.874 -10.813 1.00 88.62 312 ALA A N 1
ATOM 2383 C CA . ALA A 1 312 ? -36.669 3.106 -10.194 1.00 88.62 312 ALA A CA 1
ATOM 2384 C C . ALA A 1 312 ? -36.553 3.981 -8.934 1.00 88.62 312 ALA A C 1
ATOM 2386 O O . ALA A 1 312 ? -37.300 4.948 -8.800 1.00 88.62 312 ALA A O 1
ATOM 2387 N N . ASP A 1 313 ? -35.586 3.705 -8.054 1.00 87.19 313 ASP A N 1
ATOM 2388 C CA . ASP A 1 313 ? -35.334 4.536 -6.872 1.00 87.19 313 ASP A CA 1
ATOM 2389 C C . ASP A 1 313 ? -34.825 5.935 -7.249 1.00 87.19 313 ASP A C 1
ATOM 2391 O O . ASP A 1 313 ? -35.231 6.922 -6.638 1.00 87.19 313 ASP A O 1
ATOM 2395 N N . GLU A 1 314 ? -33.981 6.067 -8.277 1.00 87.44 314 GLU A N 1
ATOM 2396 C CA . GLU A 1 314 ? -33.549 7.377 -8.783 1.00 87.44 314 GLU A CA 1
ATOM 2397 C C . GLU A 1 314 ? -34.734 8.249 -9.220 1.00 87.44 314 GLU A C 1
ATOM 2399 O O . GLU A 1 314 ? -34.739 9.454 -8.948 1.00 87.44 314 GLU A O 1
ATOM 2404 N N . ALA A 1 315 ? -35.759 7.644 -9.831 1.00 89.75 315 ALA A N 1
ATOM 2405 C CA . ALA A 1 315 ? -36.978 8.336 -10.242 1.00 89.75 315 ALA A CA 1
ATOM 2406 C C . ALA A 1 315 ? -37.853 8.790 -9.056 1.00 89.75 315 ALA A C 1
ATOM 2408 O O . ALA A 1 315 ? -38.563 9.789 -9.180 1.00 89.75 315 ALA A O 1
ATOM 2409 N N . LEU A 1 316 ? -37.782 8.114 -7.901 1.00 88.00 316 LEU A N 1
ATOM 2410 C CA . LEU A 1 316 ? -38.503 8.509 -6.680 1.00 88.00 316 LEU A CA 1
ATOM 2411 C C . LEU A 1 316 ? -37.906 9.755 -6.006 1.00 88.00 316 LEU A C 1
ATOM 2413 O O . LEU A 1 316 ? -38.605 10.452 -5.270 1.00 88.00 316 LEU A O 1
ATOM 2417 N N . TYR A 1 317 ? -36.633 10.067 -6.270 1.00 86.81 317 TYR A N 1
ATOM 2418 C CA . TYR A 1 317 ? -35.924 11.191 -5.649 1.00 86.81 317 TYR A CA 1
ATOM 2419 C C . TYR A 1 317 ? -35.356 12.163 -6.701 1.00 86.81 317 TYR A C 1
ATOM 2421 O O . TYR A 1 317 ? -34.131 12.286 -6.823 1.00 86.81 317 TYR A O 1
ATOM 2429 N N . PRO A 1 318 ? -36.207 12.880 -7.464 1.00 82.25 318 PRO A N 1
ATOM 2430 C CA . PRO A 1 318 ? -35.759 13.769 -8.534 1.00 82.25 318 PRO A CA 1
ATOM 2431 C C . PRO A 1 318 ? -35.038 15.021 -8.009 1.00 82.25 318 PRO A C 1
ATOM 2433 O O . PRO A 1 318 ? -35.321 15.526 -6.921 1.00 82.25 318 PRO A O 1
ATOM 2436 N N . GLY A 1 319 ? -34.121 15.562 -8.816 1.00 78.56 319 GLY A N 1
ATOM 2437 C CA . GLY A 1 319 ? -33.440 16.829 -8.530 1.00 78.56 319 GLY A CA 1
ATOM 2438 C C . GLY A 1 319 ? -32.650 16.811 -7.207 1.00 78.56 319 GLY A C 1
ATOM 2439 O O . GLY A 1 319 ? -31.858 15.889 -6.994 1.00 78.56 319 GLY A O 1
ATOM 2440 N N . PRO A 1 320 ? -32.816 17.814 -6.319 1.00 80.38 320 PRO A N 1
ATOM 2441 C CA . PRO A 1 320 ? -32.082 17.889 -5.054 1.00 80.38 320 PRO A CA 1
ATOM 2442 C C . PRO A 1 320 ? -32.630 16.956 -3.960 1.00 80.38 320 PRO A C 1
ATOM 2444 O O . PRO A 1 320 ? -32.049 16.907 -2.873 1.00 80.38 320 PRO A O 1
ATOM 2447 N N . ASN A 1 321 ? -33.723 16.224 -4.214 1.00 84.06 321 ASN A N 1
ATOM 2448 C CA . ASN A 1 321 ? -34.365 15.382 -3.208 1.00 84.06 321 ASN A CA 1
ATOM 2449 C C . ASN A 1 321 ? -33.444 14.237 -2.768 1.00 84.06 321 ASN A C 1
ATOM 2451 O O . ASN A 1 321 ? -32.737 13.623 -3.575 1.00 84.06 321 ASN A O 1
ATOM 2455 N N . ARG A 1 322 ? -33.459 13.957 -1.461 1.00 86.94 322 ARG A N 1
ATOM 2456 C CA . ARG A 1 322 ? -32.614 12.949 -0.816 1.00 86.94 322 ARG A CA 1
ATOM 2457 C C . ARG A 1 322 ? -33.487 11.881 -0.163 1.00 86.94 322 ARG A C 1
ATOM 2459 O O . ARG A 1 322 ? -34.457 12.242 0.503 1.00 86.94 322 ARG A O 1
ATOM 2466 N N . PRO A 1 323 ? -33.144 10.593 -0.306 1.00 88.75 323 PRO A N 1
ATOM 2467 C CA . PRO A 1 323 ? -33.852 9.551 0.414 1.00 88.75 323 PRO A CA 1
ATOM 2468 C C . PRO A 1 323 ? -33.590 9.633 1.927 1.00 88.75 323 PRO A C 1
ATOM 2470 O O . PRO A 1 323 ? -32.476 9.995 2.339 1.00 88.75 323 PRO A O 1
ATOM 2473 N N . PRO A 1 324 ? -34.573 9.253 2.766 1.00 90.12 324 PRO A N 1
ATOM 2474 C CA . PRO A 1 324 ? -34.336 9.073 4.192 1.00 90.12 324 PRO A CA 1
ATOM 2475 C C . PRO A 1 324 ? -33.332 7.936 4.428 1.00 90.12 324 PRO A C 1
ATOM 2477 O O . PRO A 1 324 ? -33.198 7.025 3.606 1.00 90.12 324 PRO A O 1
ATOM 2480 N N . ARG A 1 325 ? -32.631 7.973 5.565 1.00 92.62 325 ARG A N 1
ATOM 2481 C CA . ARG A 1 325 ? -31.751 6.878 5.986 1.00 92.62 325 ARG A CA 1
ATOM 2482 C C . ARG A 1 325 ? -32.596 5.625 6.260 1.00 92.62 325 ARG A C 1
ATOM 2484 O O . ARG A 1 325 ? -33.512 5.695 7.078 1.00 92.62 325 ARG A O 1
ATOM 2491 N N . PRO A 1 326 ? -32.310 4.471 5.630 1.00 90.38 326 PRO A N 1
ATOM 2492 C CA . PRO A 1 326 ? -32.967 3.219 5.988 1.00 90.38 326 PRO A CA 1
ATOM 2493 C C . PRO A 1 326 ? -32.643 2.825 7.434 1.00 90.38 326 PRO A C 1
ATOM 2495 O O . PRO A 1 326 ? -31.484 2.909 7.833 1.00 90.38 326 PRO A O 1
ATOM 2498 N N . ALA A 1 327 ? -33.615 2.307 8.192 1.00 89.50 327 ALA A N 1
ATOM 2499 C CA . ALA A 1 327 ? -33.404 1.866 9.582 1.00 89.50 327 ALA A CA 1
ATOM 2500 C C . ALA A 1 327 ? -32.298 0.799 9.722 1.00 89.50 327 ALA A C 1
ATOM 2502 O O . ALA A 1 327 ? -31.567 0.763 10.711 1.00 89.50 327 ALA A O 1
ATOM 2503 N N . ARG A 1 328 ? -32.129 -0.041 8.691 1.00 89.75 328 ARG A N 1
ATOM 2504 C CA . ARG A 1 328 ? -31.060 -1.047 8.613 1.00 89.75 328 ARG A CA 1
ATOM 2505 C C . ARG A 1 328 ? -29.660 -0.447 8.453 1.00 89.75 328 ARG A C 1
ATOM 2507 O O . ARG A 1 328 ? -28.680 -1.147 8.681 1.00 89.75 328 ARG A O 1
ATOM 2514 N N . TRP A 1 329 ? -29.535 0.819 8.060 1.00 92.75 329 TRP A N 1
ATOM 2515 C CA . TRP A 1 329 ? -28.256 1.470 7.793 1.00 92.75 329 TRP A CA 1
ATOM 2516 C C . TRP A 1 329 ? -27.805 2.305 8.997 1.00 92.75 329 TRP A C 1
ATOM 2518 O O . TRP A 1 329 ? -28.534 3.183 9.467 1.00 92.75 329 TRP A O 1
ATOM 2528 N N . GLY A 1 330 ? -26.588 2.053 9.483 1.00 93.75 330 GLY A N 1
ATOM 2529 C CA . GLY A 1 330 ? -26.063 2.692 10.687 1.00 93.75 330 GLY A CA 1
ATOM 2530 C C . GLY A 1 330 ? -24.540 2.700 10.773 1.00 93.75 330 GLY A C 1
ATOM 2531 O O . GLY A 1 330 ? -23.833 2.304 9.841 1.00 93.75 330 GLY A O 1
ATOM 2532 N N . GLY A 1 331 ? -24.045 3.184 11.908 1.00 95.31 331 GLY A N 1
ATOM 2533 C CA . GLY A 1 331 ? -22.626 3.233 12.234 1.00 95.31 331 GLY A CA 1
ATOM 2534 C C . GLY A 1 331 ? -22.233 2.189 13.278 1.00 95.31 331 GLY A C 1
ATOM 2535 O O . GLY A 1 331 ? -23.055 1.775 14.096 1.00 95.31 331 GLY A O 1
ATOM 2536 N N . TYR A 1 332 ? -20.967 1.798 13.264 1.00 98.00 332 TYR A N 1
ATOM 2537 C CA . TYR A 1 332 ? -20.321 1.002 14.296 1.00 98.00 332 TYR A CA 1
ATOM 2538 C C . TYR A 1 332 ? -19.025 1.679 14.739 1.00 98.00 332 TYR A C 1
ATOM 2540 O O . TYR A 1 332 ? -18.339 2.296 13.921 1.00 98.00 332 TYR A O 1
ATOM 2548 N N . LEU A 1 333 ? -18.693 1.518 16.015 1.00 98.12 333 LEU A N 1
ATOM 2549 C CA . LEU A 1 333 ? -17.439 1.925 16.626 1.00 98.12 333 LEU A CA 1
ATOM 2550 C C . LEU A 1 333 ? -16.642 0.670 16.979 1.00 98.12 333 LEU A C 1
ATOM 2552 O O . LEU A 1 333 ? -17.121 -0.164 17.745 1.00 98.12 333 LEU A O 1
ATOM 2556 N N . VAL A 1 334 ? -15.446 0.526 16.413 1.00 98.50 334 VAL A N 1
ATOM 2557 C CA . VAL A 1 334 ? -14.486 -0.508 16.814 1.00 98.50 334 VAL A CA 1
ATOM 2558 C C . VAL A 1 334 ? -13.613 0.076 17.917 1.00 98.50 334 VAL A C 1
ATOM 2560 O O . VAL A 1 334 ? -12.764 0.920 17.635 1.00 98.50 334 VAL A O 1
ATOM 2563 N N . ILE A 1 335 ? -13.857 -0.349 19.152 1.00 98.12 335 ILE A N 1
ATOM 2564 C CA . ILE A 1 335 ? -13.154 0.062 20.368 1.00 98.12 335 ILE A CA 1
ATOM 2565 C C . ILE A 1 335 ? -11.918 -0.833 20.520 1.00 98.12 335 ILE A C 1
ATOM 2567 O O . ILE A 1 335 ? -12.076 -2.032 20.773 1.00 98.12 335 ILE A O 1
ATOM 2571 N N . PRO A 1 336 ? -10.699 -0.303 20.329 1.00 98.00 336 PRO A N 1
ATOM 2572 C CA . PRO A 1 336 ? -9.484 -1.104 20.355 1.00 98.00 336 PRO A CA 1
ATOM 2573 C C . PRO A 1 336 ? -9.146 -1.586 21.760 1.00 98.00 336 PRO A C 1
ATOM 2575 O O . PRO A 1 336 ? -9.118 -0.794 22.691 1.00 98.00 336 PRO A O 1
ATOM 2578 N N . GLU A 1 337 ? -8.775 -2.854 21.876 1.00 97.69 337 GLU A N 1
ATOM 2579 C CA . GLU A 1 337 ? -8.132 -3.425 23.068 1.00 97.69 337 GLU A CA 1
ATOM 2580 C C . GLU A 1 337 ? -6.652 -3.738 22.790 1.00 97.69 337 GLU A C 1
ATOM 2582 O O . GLU A 1 337 ? -5.832 -3.837 23.708 1.00 97.69 337 GLU A O 1
ATOM 2587 N N . ARG A 1 338 ? -6.290 -3.866 21.506 1.00 98.44 338 ARG A N 1
ATOM 2588 C CA . ARG A 1 338 ? -4.931 -4.149 21.047 1.00 98.44 338 ARG A CA 1
ATOM 2589 C C . ARG A 1 338 ? -4.650 -3.506 19.695 1.00 98.44 338 ARG A C 1
ATOM 2591 O O . ARG A 1 338 ? -5.510 -3.508 18.813 1.00 98.44 338 ARG A O 1
ATOM 2598 N N . PHE A 1 339 ? -3.421 -3.032 19.529 1.00 98.75 339 PHE A N 1
ATOM 2599 C CA . PHE A 1 339 ? -2.846 -2.642 18.245 1.00 98.75 339 PHE A CA 1
ATOM 2600 C C . PHE A 1 339 ? -1.584 -3.457 17.972 1.00 98.75 339 PHE A C 1
ATOM 2602 O O . PHE A 1 339 ? -0.826 -3.754 18.892 1.00 98.75 339 PHE A O 1
ATOM 2609 N N . GLU A 1 340 ? -1.314 -3.748 16.708 1.00 98.69 340 GLU A N 1
ATOM 2610 C CA . GLU A 1 340 ? -0.010 -4.214 16.245 1.00 98.69 340 GLU A CA 1
ATOM 2611 C C . GLU A 1 340 ? 0.429 -3.369 15.050 1.00 98.69 340 GLU A C 1
ATOM 2613 O O . GLU A 1 340 ? -0.311 -3.240 14.074 1.00 98.69 340 GLU A O 1
ATOM 2618 N N . PHE A 1 341 ? 1.635 -2.821 15.144 1.00 98.75 341 PHE A N 1
ATOM 2619 C CA . PHE A 1 341 ? 2.340 -2.092 14.100 1.00 98.75 341 PHE A CA 1
ATOM 2620 C C . PHE A 1 341 ? 3.446 -2.991 13.563 1.00 98.75 341 PHE A C 1
ATOM 2622 O O . PHE A 1 341 ? 4.329 -3.421 14.308 1.00 98.75 341 PHE A O 1
ATOM 2629 N N . TRP A 1 342 ? 3.371 -3.298 12.275 1.00 98.56 342 TRP A N 1
ATOM 2630 C CA . TRP A 1 342 ? 4.295 -4.181 11.579 1.00 98.56 342 TRP A CA 1
ATOM 2631 C C . TRP A 1 342 ? 4.982 -3.414 10.450 1.00 98.56 342 TRP A C 1
ATOM 2633 O O . TRP A 1 342 ? 4.315 -2.712 9.680 1.00 98.56 342 TRP A O 1
ATOM 2643 N N . VAL A 1 343 ? 6.302 -3.561 10.350 1.00 95.62 343 VAL A N 1
ATOM 2644 C CA . VAL A 1 343 ? 7.133 -2.970 9.293 1.00 95.62 343 VAL A CA 1
ATOM 2645 C C . VAL A 1 343 ? 7.907 -4.078 8.592 1.00 95.62 343 VAL A C 1
ATOM 2647 O O . VAL A 1 343 ? 8.537 -4.914 9.248 1.00 95.62 343 VAL A O 1
ATOM 2650 N N . HIS A 1 344 ? 7.859 -4.067 7.261 1.00 89.06 344 HIS A N 1
ATOM 2651 C CA . HIS A 1 344 ? 8.647 -4.965 6.424 1.00 89.06 344 HIS A CA 1
ATOM 2652 C C . HIS A 1 344 ? 10.149 -4.757 6.647 1.00 89.06 344 HIS A C 1
ATOM 2654 O O . HIS A 1 344 ? 10.608 -3.643 6.875 1.00 89.06 344 HIS A O 1
ATOM 2660 N N . ASP A 1 345 ? 10.896 -5.849 6.529 1.00 83.88 345 ASP A N 1
ATOM 2661 C CA . ASP A 1 345 ? 12.354 -5.840 6.415 1.00 83.88 345 ASP A CA 1
ATOM 2662 C C . ASP A 1 345 ? 12.720 -6.884 5.352 1.00 83.88 345 ASP A C 1
ATOM 2664 O O . ASP A 1 345 ? 12.073 -7.936 5.250 1.00 83.88 345 ASP A O 1
ATOM 2668 N N . ASP A 1 346 ? 13.708 -6.571 4.523 1.00 75.44 346 ASP A N 1
ATOM 2669 C CA . ASP A 1 346 ? 14.109 -7.371 3.368 1.00 75.44 346 ASP A CA 1
ATOM 2670 C C . ASP A 1 346 ? 14.776 -8.692 3.775 1.00 75.44 346 ASP A C 1
ATOM 2672 O O . ASP A 1 346 ? 14.665 -9.689 3.054 1.00 75.44 346 ASP A O 1
ATOM 2676 N N . ASP A 1 347 ? 15.389 -8.742 4.959 1.00 75.25 347 ASP A N 1
ATOM 2677 C CA . ASP A 1 347 ? 15.948 -9.968 5.543 1.00 75.25 347 ASP A CA 1
ATOM 2678 C C . ASP A 1 347 ? 14.878 -10.908 6.140 1.00 75.25 347 ASP A C 1
ATOM 2680 O O . ASP A 1 347 ? 15.192 -12.008 6.603 1.00 75.25 347 ASP A O 1
ATOM 2684 N N . ARG A 1 348 ? 13.600 -10.504 6.063 1.00 78.62 348 ARG A N 1
ATOM 2685 C CA . ARG A 1 348 ? 12.416 -11.166 6.638 1.00 78.62 348 ARG A CA 1
ATOM 2686 C C . ARG A 1 348 ? 12.359 -11.152 8.164 1.00 78.62 348 ARG A C 1
ATOM 2688 O O . ARG A 1 348 ? 11.453 -11.755 8.742 1.00 78.62 348 ARG A O 1
ATOM 2695 N N . PHE A 1 349 ? 13.269 -10.446 8.822 1.00 82.88 349 PHE A N 1
ATOM 2696 C CA . PHE A 1 349 ? 13.264 -10.233 10.259 1.00 82.88 349 PHE A CA 1
ATOM 2697 C C . PHE A 1 349 ? 12.466 -8.968 10.604 1.00 82.88 349 PHE A C 1
ATOM 2699 O O . PHE A 1 349 ? 12.975 -7.948 11.059 1.00 82.88 349 PHE A O 1
ATOM 2706 N N . HIS A 1 350 ? 11.162 -9.037 10.341 1.00 91.56 350 HIS A N 1
ATOM 2707 C CA . HIS A 1 350 ? 10.251 -7.901 10.453 1.00 91.56 350 HIS A CA 1
ATOM 2708 C C . HIS A 1 350 ? 10.164 -7.312 11.864 1.00 91.56 350 HIS A C 1
ATOM 2710 O O . HIS A 1 350 ? 10.228 -8.012 12.878 1.00 91.56 350 HIS A O 1
ATOM 2716 N N . ARG A 1 351 ? 9.896 -6.007 11.925 1.00 96.00 351 ARG A N 1
ATOM 2717 C CA . ARG A 1 351 ? 9.690 -5.295 13.186 1.00 96.00 351 ARG A CA 1
ATOM 2718 C C . ARG A 1 351 ? 8.224 -5.291 13.556 1.00 96.00 351 ARG A C 1
ATOM 2720 O O . ARG A 1 351 ? 7.368 -4.960 12.735 1.00 96.00 351 ARG A O 1
ATOM 2727 N N . ARG A 1 352 ? 7.937 -5.641 14.807 1.00 98.38 352 ARG A N 1
ATOM 2728 C CA . ARG A 1 352 ? 6.572 -5.772 15.315 1.00 98.38 352 ARG A CA 1
ATOM 2729 C C . ARG A 1 352 ? 6.458 -5.136 16.687 1.00 98.38 352 ARG A C 1
ATOM 2731 O O . ARG A 1 352 ? 7.025 -5.649 17.650 1.00 98.38 352 ARG A O 1
ATOM 2738 N N . LEU A 1 353 ? 5.698 -4.051 16.775 1.00 98.56 353 LEU A N 1
ATOM 2739 C CA . LEU A 1 353 ? 5.353 -3.393 18.029 1.00 98.56 353 LEU A CA 1
ATOM 2740 C C . LEU A 1 353 ? 3.877 -3.618 18.331 1.00 98.56 353 LEU A C 1
ATOM 2742 O O . LEU A 1 353 ? 3.005 -3.253 17.548 1.00 98.56 353 LEU A O 1
ATOM 2746 N N . GLU A 1 354 ? 3.591 -4.173 19.496 1.00 98.62 354 GLU A N 1
ATOM 2747 C CA . GLU A 1 354 ? 2.230 -4.360 19.968 1.00 98.62 354 GLU A CA 1
ATOM 2748 C C . GLU A 1 354 ? 1.919 -3.413 21.120 1.00 98.62 354 GLU A C 1
ATOM 2750 O O . GLU A 1 354 ? 2.712 -3.302 22.055 1.00 98.62 354 GLU A O 1
ATOM 2755 N N . TYR A 1 355 ? 0.730 -2.813 21.083 1.00 98.56 355 TYR A N 1
ATOM 2756 C CA . TYR A 1 355 ? 0.104 -2.150 22.220 1.00 98.56 355 TYR A CA 1
ATOM 2757 C C . TYR A 1 355 ? -1.055 -3.001 22.743 1.00 98.56 355 TYR A C 1
ATOM 2759 O O . TYR A 1 355 ? -1.909 -3.415 21.962 1.00 98.56 355 TYR A O 1
ATOM 2767 N N . THR A 1 356 ? -1.134 -3.208 24.057 1.00 97.75 356 THR A N 1
ATOM 2768 C CA . THR A 1 356 ? -2.283 -3.844 24.725 1.00 97.75 356 THR A CA 1
ATOM 2769 C C . THR A 1 356 ? -2.856 -2.913 25.791 1.00 97.75 356 THR A C 1
ATOM 2771 O O . THR A 1 356 ? -2.115 -2.350 26.605 1.00 97.75 356 THR A O 1
ATOM 2774 N N . GLN A 1 357 ? -4.179 -2.763 25.812 1.00 94.50 357 GLN A N 1
ATOM 2775 C CA . GLN A 1 357 ? -4.862 -1.961 26.818 1.00 94.50 357 GLN A CA 1
ATOM 2776 C C . GLN A 1 357 ? -4.882 -2.696 28.166 1.00 94.50 357 GLN A C 1
ATOM 2778 O O . GLN A 1 357 ? -5.285 -3.851 28.270 1.00 94.50 357 GLN A O 1
ATOM 2783 N N . THR A 1 358 ? -4.421 -2.028 29.222 1.00 88.38 358 THR A N 1
ATOM 2784 C CA . THR A 1 358 ? -4.392 -2.536 30.601 1.00 88.38 358 THR A CA 1
ATOM 2785 C C . THR A 1 358 ? -5.015 -1.487 31.527 1.00 88.38 358 THR A C 1
ATOM 2787 O O . THR A 1 358 ? -4.349 -0.560 31.993 1.00 88.38 358 THR A O 1
ATOM 2790 N N . GLY A 1 359 ? -6.327 -1.594 31.758 1.00 87.56 359 GLY A N 1
ATOM 2791 C CA . GLY A 1 359 ? -7.106 -0.536 32.412 1.00 87.56 359 GLY A CA 1
ATOM 2792 C C . GLY A 1 359 ? -7.181 0.719 31.536 1.00 87.56 359 GLY A C 1
ATOM 2793 O O . GLY A 1 359 ? -7.521 0.640 30.359 1.00 87.56 359 GLY A O 1
ATOM 2794 N N . GLU A 1 360 ? -6.832 1.878 32.093 1.00 85.94 360 GLU A N 1
ATOM 2795 C CA . GLU A 1 360 ? -6.795 3.157 31.358 1.00 85.94 360 GLU A CA 1
ATOM 2796 C C . GLU A 1 360 ? -5.467 3.404 30.619 1.00 85.94 360 GLU A C 1
ATOM 2798 O O . GLU A 1 360 ? -5.277 4.455 30.012 1.00 85.94 360 GLU A O 1
ATOM 2803 N N . ARG A 1 361 ? -4.515 2.466 30.690 1.00 92.25 361 ARG A N 1
ATOM 2804 C CA . ARG A 1 361 ? -3.171 2.629 30.122 1.00 92.25 361 ARG A CA 1
ATOM 2805 C C . ARG A 1 361 ? -2.932 1.665 28.973 1.00 92.25 361 ARG A C 1
ATOM 2807 O O . ARG A 1 361 ? -3.484 0.569 28.945 1.00 92.25 361 ARG A O 1
ATOM 2814 N N . TRP A 1 362 ? -2.034 2.050 28.079 1.00 96.44 362 TRP A N 1
ATOM 2815 C CA . TRP A 1 362 ? -1.487 1.173 27.052 1.00 96.44 362 TRP A CA 1
ATOM 2816 C C . TRP A 1 362 ? -0.105 0.688 27.474 1.00 96.44 362 TRP A C 1
ATOM 2818 O O . TRP A 1 362 ? 0.712 1.467 27.964 1.00 96.44 362 TRP A O 1
ATOM 2828 N N . THR A 1 363 ? 0.153 -0.603 27.300 1.00 96.75 363 THR A N 1
ATOM 2829 C CA . THR A 1 363 ? 1.480 -1.200 27.492 1.00 96.75 363 THR A CA 1
ATOM 2830 C C . THR A 1 363 ? 2.007 -1.713 26.164 1.00 96.75 363 THR A C 1
ATOM 2832 O O . THR A 1 363 ? 1.218 -2.109 25.306 1.00 96.75 363 THR A O 1
ATOM 2835 N N . THR A 1 364 ? 3.329 -1.700 25.988 1.00 97.94 364 THR A N 1
ATOM 2836 C CA . THR A 1 364 ? 3.971 -2.101 24.733 1.00 97.94 364 THR A CA 1
ATOM 2837 C C . THR A 1 364 ? 4.881 -3.306 24.883 1.00 97.94 364 THR A C 1
ATOM 2839 O O . THR A 1 364 ? 5.565 -3.449 25.897 1.00 97.94 364 THR A O 1
ATOM 2842 N N . ARG A 1 365 ? 4.966 -4.124 23.832 1.00 97.38 365 ARG A N 1
ATOM 2843 C CA . ARG A 1 365 ? 5.991 -5.167 23.687 1.00 97.38 365 ARG A CA 1
ATOM 2844 C C . ARG A 1 365 ? 6.400 -5.346 22.231 1.00 97.38 365 ARG A C 1
ATOM 2846 O O . ARG A 1 365 ? 5.597 -5.138 21.326 1.00 97.38 365 ARG A O 1
ATOM 2853 N N . VAL A 1 366 ? 7.640 -5.775 22.033 1.00 97.31 366 VAL A N 1
ATOM 2854 C CA . VAL A 1 366 ? 8.148 -6.203 20.726 1.00 97.31 366 VAL A CA 1
ATOM 2855 C C . VAL A 1 366 ? 7.781 -7.671 20.511 1.00 97.31 366 VAL A C 1
ATOM 2857 O O . VAL A 1 366 ? 7.909 -8.479 21.435 1.00 97.31 366 VAL A O 1
ATOM 2860 N N . LEU A 1 367 ? 7.308 -8.016 19.315 1.00 96.56 367 LEU A N 1
ATOM 2861 C CA . LEU A 1 367 ? 7.000 -9.393 18.923 1.00 96.56 367 LEU A CA 1
ATOM 2862 C C . LEU A 1 367 ? 8.072 -9.929 17.967 1.00 96.56 367 LEU A C 1
ATOM 2864 O O . LEU A 1 367 ? 8.653 -9.175 17.192 1.00 96.56 367 LEU A O 1
ATOM 2868 N N . GLN A 1 368 ? 8.313 -11.239 18.008 1.00 92.50 368 GLN A N 1
ATOM 2869 C CA . GLN A 1 368 ? 9.158 -11.908 17.014 1.00 92.50 368 GLN A CA 1
ATOM 2870 C C . GLN A 1 368 ? 8.433 -11.956 15.652 1.00 92.50 368 GLN A C 1
ATOM 2872 O O . GLN A 1 368 ? 7.205 -12.108 15.657 1.00 92.50 368 GLN A O 1
ATOM 2877 N N . PRO A 1 369 ? 9.141 -11.800 14.519 1.00 84.88 369 PRO A N 1
ATOM 2878 C CA . PRO A 1 369 ? 8.554 -11.821 13.177 1.00 84.88 369 PRO A CA 1
ATOM 2879 C C . PRO A 1 369 ? 7.911 -13.151 12.783 1.00 84.88 369 PRO A C 1
ATOM 2881 O O . PRO A 1 369 ? 8.434 -14.220 13.172 1.00 84.88 369 PRO A O 1
#